Protein AF-0000000084674460 (afdb_homodimer)

Solvent-accessible surface area (backbone atoms only — not comparable to full-atom values): 14668 Å² total; per-residue (Å²): 110,68,68,58,50,52,48,49,54,51,50,51,52,50,49,54,60,49,54,68,72,45,49,71,56,36,44,49,50,52,39,55,55,22,68,71,56,54,90,91,47,83,74,59,89,80,32,59,47,77,47,43,15,64,60,56,10,63,78,65,72,44,64,64,92,49,14,44,60,53,47,51,51,26,51,56,53,41,54,70,42,67,42,76,40,73,56,96,92,33,79,36,32,42,32,33,54,32,31,31,42,36,55,34,73,94,74,37,31,35,38,37,22,36,19,83,88,36,53,84,46,30,59,58,51,34,52,56,53,54,58,53,68,75,96,110,68,68,58,50,51,47,49,53,50,49,50,52,50,50,55,59,49,54,67,74,45,51,72,57,35,44,50,50,52,39,56,54,23,69,70,58,53,90,90,47,81,74,59,88,79,32,59,46,77,47,43,14,64,59,55,11,65,76,64,72,44,62,65,92,49,16,45,59,53,47,49,50,25,50,54,51,41,54,71,40,69,42,75,40,73,54,97,93,33,79,35,32,41,32,33,52,33,34,30,41,36,54,33,73,94,74,36,30,36,36,37,23,35,18,83,88,38,55,85,44,32,58,60,51,36,52,57,52,53,57,51,70,75,97

Foldseek 3Di:
DVVVVVVLVVLLVLVLVLLVVADPLLLLLLLQQLVPDDPVDDFDPQQKDKFAQCSSCVVVVHDSVCSLVSVVVSQVVLQPDWGFDDDPRDTPDIGGQFPDWDRDVVRRMIMTRGDPSNRVNSNVSNVSVVVVVVD/DVVVVVVLVVLLVLVLVLLVVADPLLLLLLLQQLVPDDPVDDFDPQQKDKFAQCSSCVVVVHDSVCSLVSVVVSQVVLQPDWGFDDDPRDTPDIGGQFPDWDRDVVRRIIMTRGDPSNRVNSNVSNVSVVVVVVD

Structure (mmCIF, N/CA/C/O backbone):
data_AF-0000000084674460-model_v1
#
loop_
_entity.id
_entity.type
_entity.pdbx_description
1 polymer 'Initiator Rep protein WH1 domain-containing protein'
#
loop_
_atom_site.group_PDB
_atom_site.id
_atom_site.type_symbol
_atom_site.label_atom_id
_atom_site.label_alt_id
_atom_site.label_comp_id
_atom_site.label_asym_id
_atom_site.label_entity_id
_atom_site.label_seq_id
_atom_site.pdbx_PDB_ins_code
_atom_site.Cartn_x
_atom_site.Cartn_y
_atom_site.Cartn_z
_atom_site.occupancy
_atom_site.B_iso_or_equiv
_atom_site.auth_seq_id
_atom_site.auth_comp_id
_atom_site.auth_asym_id
_atom_site.auth_atom_id
_atom_site.pdbx_PDB_model_num
ATOM 1 N N . MET A 1 1 ? -19.547 -3.041 18.312 1 45.5 1 MET A N 1
ATOM 2 C CA . MET A 1 1 ? -19.516 -4.352 17.672 1 45.5 1 MET A CA 1
ATOM 3 C C . MET A 1 1 ? -20.156 -4.293 16.281 1 45.5 1 MET A C 1
ATOM 5 O O . MET A 1 1 ? -19.609 -4.844 15.32 1 45.5 1 MET A O 1
ATOM 9 N N . SER A 1 2 ? -21.297 -3.52 16.188 1 47.88 2 SER A N 1
ATOM 10 C CA . SER A 1 2 ? -22.094 -3.365 14.969 1 47.88 2 SER A CA 1
ATOM 11 C C . SER A 1 2 ? -21.344 -2.568 13.906 1 47.88 2 SER A C 1
ATOM 13 O O . SER A 1 2 ? -21.344 -2.932 12.727 1 47.88 2 SER A O 1
ATOM 15 N N . GLU A 1 3 ? -20.625 -1.569 14.367 1 51.12 3 GLU A N 1
ATOM 16 C CA . GLU A 1 3 ? -19.906 -0.688 13.445 1 51.12 3 GLU A CA 1
ATOM 17 C C . GLU A 1 3 ? -18.703 -1.394 12.828 1 51.12 3 GLU A C 1
ATOM 19 O O . GLU A 1 3 ? -18.422 -1.212 11.641 1 51.12 3 GLU A O 1
ATOM 24 N N . LEU A 1 4 ? -18.141 -2.273 13.719 1 52.22 4 LEU A N 1
ATOM 25 C CA . LEU A 1 4 ? -16.984 -3.037 13.266 1 52.22 4 LEU A CA 1
ATOM 26 C C . LEU A 1 4 ? -17.391 -4.098 12.25 1 52.22 4 LEU A C 1
ATOM 28 O O . LEU A 1 4 ? -16.703 -4.305 11.25 1 52.22 4 LEU A O 1
ATOM 32 N N . VAL A 1 5 ? -18.484 -4.758 12.562 1 54.22 5 VAL A N 1
ATOM 33 C CA . VAL A 1 5 ? -19 -5.793 11.664 1 54.22 5 VAL A CA 1
ATOM 34 C C . VAL A 1 5 ? -19.422 -5.168 10.336 1 54.22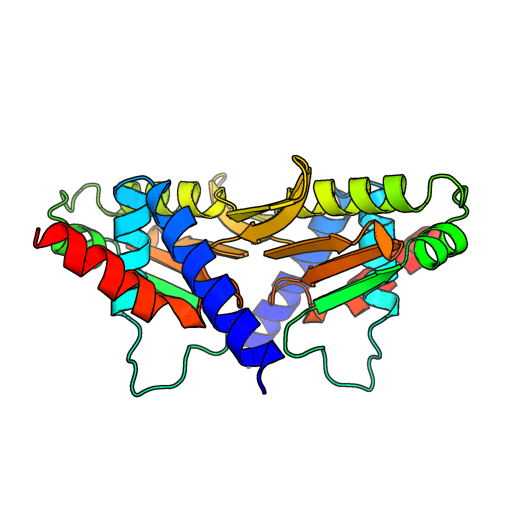 5 VAL A C 1
ATOM 36 O O . VAL A 1 5 ? -19.141 -5.711 9.266 1 54.22 5 VAL A O 1
ATOM 39 N N . ASP A 1 6 ? -20.062 -4.074 10.414 1 62.72 6 ASP A N 1
ATOM 40 C CA . ASP A 1 6 ? -20.531 -3.367 9.227 1 62.72 6 ASP A CA 1
ATOM 41 C C . ASP A 1 6 ? -19.359 -2.916 8.352 1 62.72 6 ASP A C 1
ATOM 43 O O . ASP A 1 6 ? -19.422 -3.016 7.129 1 62.72 6 ASP A O 1
ATOM 47 N N . ASN A 1 7 ? -18.297 -2.656 9.086 1 73.19 7 ASN A N 1
ATOM 48 C CA . ASN A 1 7 ? -17.109 -2.203 8.359 1 73.19 7 ASN A CA 1
ATOM 49 C C . ASN A 1 7 ? -16.422 -3.355 7.633 1 73.19 7 ASN A C 1
ATOM 51 O O . ASN A 1 7 ? -15.984 -3.203 6.488 1 73.19 7 ASN A O 1
ATOM 55 N N . LYS A 1 8 ? -16.531 -4.496 8.305 1 75.38 8 LYS A N 1
ATOM 56 C CA . LYS A 1 8 ? -15.883 -5.664 7.715 1 75.38 8 LYS A CA 1
ATOM 57 C C . LYS A 1 8 ? -16.656 -6.156 6.492 1 75.38 8 LYS A C 1
ATOM 59 O O . LYS A 1 8 ? -16.047 -6.504 5.473 1 75.38 8 LYS A O 1
ATOM 64 N N . VAL A 1 9 ? -17.953 -6.199 6.605 1 78.81 9 VAL A N 1
ATOM 65 C CA . VAL A 1 9 ? -18.797 -6.641 5.5 1 78.81 9 VAL A CA 1
ATOM 66 C C . VAL A 1 9 ? -18.656 -5.684 4.32 1 78.81 9 VAL A C 1
ATOM 68 O O . VAL A 1 9 ? -18.5 -6.121 3.176 1 78.81 9 VAL A O 1
ATOM 71 N N . THR A 1 10 ? -18.625 -4.48 4.652 1 85.31 10 THR A N 1
ATOM 72 C CA . THR A 1 10 ? -18.5 -3.469 3.607 1 85.31 10 THR A CA 1
ATOM 73 C C . THR A 1 10 ? -17.156 -3.578 2.904 1 85.31 10 THR A C 1
ATOM 75 O O . THR A 1 10 ? -17.078 -3.488 1.678 1 85.31 10 THR A O 1
ATOM 78 N N . GLN A 1 11 ? -16.172 -3.834 3.709 1 86.56 11 GLN A N 1
ATOM 79 C CA . GLN A 1 11 ? -14.836 -3.98 3.143 1 86.56 11 GLN A CA 1
ATOM 80 C C . GLN A 1 11 ? -14.734 -5.23 2.275 1 86.56 11 GLN A C 1
ATOM 82 O O . GLN A 1 11 ? -14.148 -5.199 1.189 1 86.56 11 GLN A O 1
ATOM 87 N N . SER A 1 12 ? -15.312 -6.277 2.707 1 88.88 12 SER A N 1
ATOM 88 C CA . SER A 1 12 ? -15.32 -7.527 1.957 1 88.88 12 SER A CA 1
ATOM 89 C C . SER A 1 12 ? -16.016 -7.363 0.61 1 88.88 12 SER A C 1
ATOM 91 O O . SER A 1 12 ? -15.484 -7.781 -0.423 1 88.88 12 SER A O 1
ATOM 93 N N . ASN A 1 13 ? -17.156 -6.758 0.63 1 89.31 13 ASN A N 1
ATOM 94 C CA . ASN A 1 13 ? -17.906 -6.531 -0.605 1 89.31 13 ASN A CA 1
ATOM 95 C C . ASN A 1 13 ? -17.109 -5.656 -1.578 1 89.31 13 ASN A C 1
ATOM 97 O O . ASN A 1 13 ? -17.109 -5.91 -2.783 1 89.31 13 ASN A O 1
ATOM 101 N N . ARG A 1 14 ? -16.516 -4.715 -1.049 1 92.31 14 ARG A N 1
ATOM 102 C CA . ARG A 1 14 ? -15.719 -3.811 -1.876 1 92.31 14 ARG A CA 1
ATOM 103 C C . ARG A 1 14 ? -14.57 -4.555 -2.549 1 92.31 14 ARG A C 1
ATOM 105 O O . ARG A 1 14 ? -14.289 -4.336 -3.73 1 92.31 14 ARG A O 1
ATOM 112 N N . LEU A 1 15 ? -13.969 -5.422 -1.84 1 93.62 15 LEU A N 1
ATOM 113 C CA . LEU A 1 15 ? -12.844 -6.191 -2.371 1 93.62 15 LEU A CA 1
ATOM 114 C C . LEU A 1 15 ? -13.32 -7.16 -3.453 1 93.62 15 LEU A C 1
ATOM 116 O O . LEU A 1 15 ? -12.648 -7.324 -4.477 1 93.62 15 LEU A O 1
ATOM 120 N N . VAL A 1 16 ? -14.461 -7.727 -3.201 1 91.31 16 VAL A N 1
ATOM 121 C CA . VAL A 1 16 ? -15.016 -8.648 -4.188 1 91.31 16 VAL A CA 1
ATOM 122 C C . VAL A 1 16 ? -15.328 -7.891 -5.477 1 91.31 16 VAL A C 1
ATOM 124 O O . VAL A 1 16 ? -14.977 -8.344 -6.566 1 91.31 16 VAL A O 1
ATOM 127 N N . GLU A 1 17 ? -15.93 -6.75 -5.348 1 93.31 17 GLU A N 1
ATOM 128 C CA . GLU A 1 17 ? -16.25 -5.934 -6.516 1 93.31 17 GLU A CA 1
ATOM 129 C C . GLU A 1 17 ? -14.977 -5.531 -7.266 1 93.31 17 GLU A C 1
ATOM 131 O O . GLU A 1 17 ? -14.922 -5.613 -8.492 1 93.31 17 GLU A O 1
ATOM 136 N N . ALA A 1 18 ? -14 -5.082 -6.543 1 94.56 18 ALA A N 1
ATOM 137 C CA . ALA A 1 18 ? -12.742 -4.664 -7.145 1 94.56 18 ALA A CA 1
ATOM 138 C C . ALA A 1 18 ? -12.047 -5.836 -7.832 1 94.56 18 ALA A C 1
ATOM 140 O O . ALA A 1 18 ? -11.375 -5.66 -8.852 1 94.56 18 ALA A O 1
ATOM 141 N N . SER A 1 19 ? -12.172 -7.031 -7.293 1 93.94 19 SER A N 1
ATOM 142 C CA . SER A 1 19 ? -11.492 -8.211 -7.816 1 93.94 19 SER A CA 1
ATOM 143 C C . SER A 1 19 ? -11.961 -8.539 -9.227 1 93.94 19 SER A C 1
ATOM 145 O O . SER A 1 19 ? -11.211 -9.125 -10.016 1 93.94 19 SER A O 1
ATOM 147 N N . HIS A 1 20 ? -13.133 -8.094 -9.586 1 92.25 20 HIS A N 1
ATOM 148 C CA . HIS A 1 20 ? -13.68 -8.367 -10.906 1 92.25 20 HIS A CA 1
ATOM 149 C C . HIS A 1 20 ? -12.977 -7.531 -11.977 1 92.25 20 HIS A C 1
ATOM 151 O O . HIS A 1 20 ? -13.031 -7.863 -13.164 1 92.25 20 HIS A O 1
ATOM 157 N N . THR A 1 21 ? -12.367 -6.484 -11.57 1 94.25 21 THR A N 1
ATOM 158 C CA . THR A 1 21 ? -11.703 -5.617 -12.531 1 94.25 21 THR A CA 1
ATOM 159 C C . THR A 1 21 ? -10.273 -6.094 -12.797 1 94.25 21 THR A C 1
ATOM 161 O O . THR A 1 21 ? -9.602 -5.586 -13.695 1 94.25 21 THR A O 1
ATOM 164 N N . LEU A 1 22 ? -9.797 -7.062 -12.039 1 95.69 22 LEU A N 1
ATOM 165 C CA . LEU A 1 22 ? -8.469 -7.617 -12.234 1 95.69 22 LEU A CA 1
ATOM 166 C C . LEU A 1 22 ? -8.406 -8.43 -13.523 1 95.69 22 LEU A C 1
ATOM 168 O O . LEU A 1 22 ? -9.398 -9.039 -13.93 1 95.69 22 LEU A O 1
ATOM 172 N N . THR A 1 23 ? -7.258 -8.367 -14.141 1 93.94 23 THR A N 1
ATOM 173 C CA . THR A 1 23 ? -7.047 -9.25 -15.281 1 93.94 23 THR A CA 1
ATOM 174 C C . THR A 1 23 ? -6.969 -10.703 -14.836 1 93.94 23 THR A C 1
ATOM 176 O O . THR A 1 23 ? -6.859 -10.992 -13.641 1 93.94 23 THR A O 1
ATOM 179 N N . LEU A 1 24 ? -6.98 -11.516 -15.812 1 89.81 24 LEU A N 1
ATOM 180 C CA . LEU A 1 24 ? -6.934 -12.938 -15.508 1 89.81 24 LEU A CA 1
ATOM 181 C C . LEU A 1 24 ? -5.668 -13.289 -14.727 1 89.81 24 LEU A C 1
ATOM 183 O O . LEU A 1 24 ? -5.73 -13.984 -13.719 1 89.81 24 LEU A O 1
ATOM 187 N N . ASN A 1 25 ? -4.551 -12.75 -15.141 1 91.19 25 ASN A N 1
ATOM 188 C CA . ASN A 1 25 ? -3.287 -13.07 -14.484 1 91.19 25 ASN A CA 1
ATOM 189 C C . ASN A 1 25 ? -3.207 -12.461 -13.086 1 91.19 25 ASN A C 1
ATOM 191 O O . ASN A 1 25 ? -2.607 -13.039 -12.18 1 91.19 25 ASN A O 1
ATOM 195 N N . GLU A 1 26 ? -3.791 -11.312 -12.898 1 95.19 26 GLU A N 1
ATOM 196 C CA . GLU A 1 26 ? -3.871 -10.711 -11.57 1 95.19 26 GLU A CA 1
ATOM 197 C C . GLU A 1 26 ? -4.734 -11.555 -10.641 1 95.19 26 GLU A C 1
ATOM 199 O O . GLU A 1 26 ? -4.379 -11.766 -9.477 1 95.19 26 GLU A O 1
ATOM 204 N N . LYS A 1 27 ? -5.805 -12.031 -11.18 1 93.06 27 LYS A N 1
ATOM 205 C CA . LYS A 1 27 ? -6.684 -12.898 -10.398 1 93.06 27 LYS A CA 1
ATOM 206 C C . LYS A 1 27 ? -5.973 -14.188 -10 1 93.06 27 LYS A C 1
ATOM 208 O O . LYS A 1 27 ? -6.043 -14.602 -8.844 1 93.06 27 LYS A O 1
ATOM 213 N N . ARG A 1 28 ? -5.312 -14.742 -10.938 1 90.75 28 ARG A N 1
ATOM 214 C CA . ARG A 1 28 ? -4.547 -15.953 -10.672 1 90.75 28 ARG A CA 1
ATOM 215 C C . ARG A 1 28 ? -3.514 -15.727 -9.57 1 90.75 28 ARG A C 1
ATOM 217 O O . ARG A 1 28 ? -3.324 -16.578 -8.703 1 90.75 28 ARG A O 1
ATOM 224 N N . LEU A 1 29 ? -2.891 -14.617 -9.664 1 94.75 29 LEU A N 1
ATOM 225 C CA . LEU A 1 29 ? -1.884 -14.273 -8.664 1 94.75 29 LEU A CA 1
ATOM 226 C C . LEU A 1 29 ? -2.506 -14.18 -7.277 1 94.75 29 LEU A C 1
ATOM 228 O O . LEU A 1 29 ? -1.969 -14.734 -6.316 1 94.75 29 LEU A O 1
ATOM 232 N N . VAL A 1 30 ? -3.66 -13.508 -7.16 1 95.06 30 VAL A N 1
ATOM 233 C CA . VAL A 1 30 ? -4.359 -13.359 -5.887 1 95.06 30 VAL A CA 1
ATOM 234 C C . VAL A 1 30 ? -4.812 -14.727 -5.379 1 95.06 30 VAL A C 1
ATOM 236 O O . VAL A 1 30 ? -4.668 -15.031 -4.191 1 95.06 30 VAL A O 1
ATOM 239 N N . LEU A 1 31 ? -5.262 -15.547 -6.25 1 92.12 31 LEU A N 1
ATOM 240 C CA . LEU A 1 31 ? -5.711 -16.891 -5.891 1 92.12 31 LEU A CA 1
ATOM 241 C C . LEU A 1 31 ? -4.551 -17.734 -5.379 1 92.12 31 LEU A C 1
ATOM 243 O O . LEU A 1 31 ? -4.691 -18.453 -4.383 1 92.12 31 LEU A O 1
ATOM 247 N N . CYS A 1 32 ? -3.486 -17.625 -6.117 1 93.06 32 CYS A N 1
ATOM 248 C CA . CYS A 1 32 ? -2.291 -18.344 -5.695 1 93.06 32 CYS A CA 1
ATOM 249 C C . CYS A 1 32 ? -1.858 -17.922 -4.297 1 93.06 32 CYS A C 1
ATOM 251 O O . CYS A 1 32 ? -1.571 -18.766 -3.445 1 93.06 32 CYS A O 1
ATOM 253 N N . ALA A 1 33 ? -1.833 -16.625 -4.047 1 94.81 33 ALA A N 1
ATOM 254 C CA . ALA A 1 33 ? -1.468 -16.109 -2.73 1 94.81 33 ALA A CA 1
ATOM 255 C C . ALA A 1 33 ? -2.438 -16.594 -1.659 1 94.81 33 ALA A C 1
ATOM 257 O O . ALA A 1 33 ? -2.018 -17.031 -0.583 1 94.81 33 ALA A O 1
ATOM 258 N N . ALA A 1 34 ? -3.725 -16.547 -1.945 1 92.69 34 ALA A N 1
ATOM 259 C CA . ALA A 1 34 ? -4.758 -16.969 -1.004 1 92.69 34 ALA A CA 1
ATOM 260 C C . ALA A 1 34 ? -4.594 -18.438 -0.636 1 92.69 34 ALA A C 1
ATOM 262 O O . ALA A 1 34 ? -4.867 -18.828 0.499 1 92.69 34 ALA A O 1
ATOM 263 N N . SER A 1 35 ? -4.199 -19.188 -1.594 1 89.88 35 SER A N 1
ATOM 264 C CA . SER A 1 35 ? -4.051 -20.625 -1.377 1 89.88 35 SER A CA 1
ATOM 265 C C . SER A 1 35 ? -2.914 -20.922 -0.402 1 89.88 35 SER A C 1
ATOM 267 O O . SER A 1 35 ? -2.834 -22.031 0.151 1 89.88 35 SER A O 1
ATOM 269 N N . LEU A 1 36 ? -2.037 -20 -0.238 1 90.94 36 LEU A N 1
ATOM 270 C CA . LEU A 1 36 ? -0.902 -20.172 0.661 1 90.94 36 LEU A CA 1
ATOM 271 C C . LEU A 1 36 ? -1.302 -19.891 2.105 1 90.94 36 LEU A C 1
ATOM 273 O O . LEU A 1 36 ? -0.539 -20.172 3.031 1 90.94 36 LEU A O 1
ATOM 277 N N . ILE A 1 37 ? -2.479 -19.328 2.246 1 91.38 37 ILE A N 1
ATOM 278 C CA . ILE A 1 37 ? -2.949 -19 3.584 1 91.38 37 ILE A CA 1
ATOM 279 C C . ILE A 1 37 ? -3.713 -20.172 4.176 1 91.38 37 ILE A C 1
ATOM 281 O O . ILE A 1 37 ? -4.672 -20.672 3.572 1 91.38 37 ILE A O 1
ATOM 285 N N . ASP A 1 38 ? -3.262 -20.625 5.289 1 87.25 38 ASP A N 1
ATOM 286 C CA . ASP A 1 38 ? -3.967 -21.656 6.062 1 87.25 38 ASP A CA 1
ATOM 287 C C . ASP A 1 38 ? -4.941 -21.016 7.047 1 87.25 38 ASP A C 1
ATOM 289 O O . ASP A 1 38 ? -4.527 -20.359 8.008 1 87.25 38 ASP A O 1
ATOM 293 N N . PRO A 1 39 ? -6.18 -21.234 6.812 1 82.06 39 PRO A N 1
ATOM 294 C CA . PRO A 1 39 ? -7.184 -20.578 7.66 1 82.06 39 PRO A CA 1
ATOM 295 C C . PRO A 1 39 ? -7.055 -20.969 9.133 1 82.06 39 PRO A C 1
ATOM 297 O O . PRO A 1 39 ? -7.605 -20.297 10 1 82.06 39 PRO A O 1
ATOM 300 N N . ARG A 1 40 ? -6.344 -22.031 9.445 1 87.88 40 ARG A N 1
ATOM 301 C CA . ARG A 1 40 ? -6.195 -22.516 10.812 1 87.88 40 ARG A CA 1
ATOM 302 C C . ARG A 1 40 ? -5 -21.844 11.5 1 87.88 40 ARG A C 1
ATOM 304 O O . ARG A 1 40 ? -4.781 -22.031 12.695 1 87.88 40 ARG A O 1
ATOM 311 N N . LYS A 1 41 ? -4.254 -21.109 10.734 1 89.94 41 LYS A N 1
ATOM 312 C CA . LYS A 1 41 ? -3.066 -20.438 11.25 1 89.94 41 LYS A CA 1
ATOM 313 C C . LYS A 1 41 ? -3.227 -18.922 11.203 1 89.94 41 LYS A C 1
ATOM 315 O O . LYS A 1 41 ? -4.027 -18.391 10.422 1 89.94 41 LYS A O 1
ATOM 320 N N . PRO A 1 42 ? -2.502 -18.281 12.086 1 89.5 42 PRO A N 1
ATOM 321 C CA . PRO A 1 42 ? -2.523 -16.828 11.992 1 89.5 42 PRO A CA 1
ATOM 322 C C . PRO A 1 42 ? -1.984 -16.312 10.656 1 89.5 42 PRO A C 1
ATOM 324 O O . PRO A 1 42 ? -1.108 -16.938 10.062 1 89.5 42 PRO A O 1
ATOM 327 N N . LEU A 1 43 ? -2.555 -15.164 10.258 1 89.38 43 LEU A N 1
ATOM 328 C CA . LEU A 1 43 ? -2.049 -14.523 9.055 1 89.38 43 LEU A CA 1
ATOM 329 C C . LEU A 1 43 ? -0.594 -14.102 9.227 1 89.38 43 LEU A C 1
ATOM 331 O O . LEU A 1 43 ? -0.152 -13.836 10.352 1 89.38 43 LEU A O 1
ATOM 335 N N . PRO A 1 44 ? 0.093 -14.062 8.141 1 87.12 44 PRO A N 1
ATOM 336 C CA . PRO A 1 44 ? 1.461 -13.555 8.258 1 87.12 44 PRO A CA 1
ATOM 337 C C . PRO A 1 44 ? 1.517 -12.141 8.828 1 87.12 44 PRO A C 1
ATOM 339 O O . PRO A 1 44 ? 0.784 -11.258 8.375 1 87.12 44 PRO A O 1
ATOM 342 N N . LYS A 1 45 ? 2.277 -11.961 9.836 1 77.62 45 LYS A N 1
ATOM 343 C CA . LYS A 1 45 ? 2.326 -10.703 10.578 1 77.62 45 LYS A CA 1
ATOM 344 C C . LYS A 1 45 ? 2.785 -9.555 9.68 1 77.62 45 LYS A C 1
ATOM 346 O O . LYS A 1 45 ? 2.285 -8.43 9.797 1 77.62 45 LYS A O 1
ATOM 351 N N . ASP A 1 46 ? 3.658 -9.852 8.758 1 82.19 46 ASP A N 1
ATOM 352 C CA . ASP A 1 46 ? 4.223 -8.766 7.961 1 82.19 46 ASP A CA 1
ATOM 353 C C . ASP A 1 46 ? 3.492 -8.625 6.629 1 82.19 46 ASP A C 1
ATOM 355 O O . ASP A 1 46 ? 3.828 -7.758 5.82 1 82.19 46 ASP A O 1
ATOM 359 N N . GLY A 1 47 ? 2.529 -9.555 6.434 1 89.88 47 GLY A N 1
ATOM 360 C CA . GLY A 1 47 ? 1.679 -9.453 5.258 1 89.88 47 GLY A CA 1
ATOM 361 C C . GLY A 1 47 ? 2.346 -9.961 3.992 1 89.88 47 GLY A C 1
ATOM 362 O O . GLY A 1 47 ? 1.824 -9.781 2.891 1 89.88 47 GLY A O 1
ATOM 363 N N . TYR A 1 48 ? 3.508 -10.656 4.172 1 95.5 48 TYR A N 1
ATOM 364 C CA . TYR A 1 48 ? 4.281 -11.062 3.006 1 95.5 48 TYR A CA 1
ATOM 365 C C . TYR A 1 48 ? 3.961 -12.5 2.615 1 95.5 48 TYR A C 1
ATOM 367 O O . TYR A 1 48 ? 3.826 -13.375 3.479 1 95.5 48 TYR A O 1
ATOM 375 N N . LEU A 1 49 ? 3.791 -12.75 1.307 1 96.75 49 LEU A N 1
ATOM 376 C CA . LEU A 1 49 ? 3.621 -14.062 0.704 1 96.75 49 LEU A CA 1
ATOM 377 C C . LEU A 1 49 ? 4.555 -14.242 -0.49 1 96.75 49 LEU A C 1
ATOM 379 O O . LEU A 1 49 ? 4.691 -13.336 -1.314 1 96.75 49 LEU A O 1
ATOM 383 N N . THR A 1 50 ? 5.168 -15.391 -0.536 1 96.94 50 THR A N 1
ATOM 384 C CA . THR A 1 50 ? 6.078 -15.688 -1.639 1 96.94 50 THR A CA 1
ATOM 385 C C . THR A 1 50 ? 5.406 -16.578 -2.672 1 96.94 50 THR A C 1
ATOM 387 O O . THR A 1 50 ? 4.953 -17.688 -2.344 1 96.94 50 THR A O 1
ATOM 390 N N . ILE A 1 51 ? 5.379 -16.094 -3.881 1 96.38 51 ILE A N 1
ATOM 391 C CA . ILE A 1 51 ? 4.789 -16.844 -4.977 1 96.38 51 ILE A CA 1
ATOM 392 C C . ILE A 1 51 ? 5.887 -17.344 -5.914 1 96.38 51 ILE A C 1
ATOM 394 O O . ILE A 1 51 ? 6.648 -16.547 -6.465 1 96.38 51 ILE A O 1
ATOM 398 N N . ARG A 1 52 ? 5.918 -18.609 -6.035 1 95.62 52 ARG A N 1
ATOM 399 C CA . ARG A 1 52 ? 6.906 -19.203 -6.93 1 95.62 52 ARG A CA 1
ATOM 400 C C . ARG A 1 52 ? 6.367 -19.312 -8.352 1 95.62 52 ARG A C 1
ATOM 402 O O . ARG A 1 52 ? 5.207 -19.672 -8.555 1 95.62 52 ARG A O 1
ATOM 409 N N . ALA A 1 53 ? 7.297 -19.094 -9.266 1 94.44 53 ALA A N 1
ATOM 410 C CA . ALA A 1 53 ? 6.906 -19.109 -10.672 1 94.44 53 ALA A CA 1
ATOM 411 C C . ALA A 1 53 ? 6.426 -20.5 -11.086 1 94.44 53 ALA A C 1
ATOM 413 O O . ALA A 1 53 ? 5.457 -20.625 -11.844 1 94.44 53 ALA A O 1
ATOM 414 N N . ASP A 1 54 ? 7.059 -21.531 -10.672 1 91.25 54 ASP A N 1
ATOM 415 C CA . ASP A 1 54 ? 6.691 -22.891 -11.047 1 91.25 54 ASP A CA 1
ATOM 416 C C . ASP A 1 54 ? 5.301 -23.25 -10.523 1 91.25 54 ASP A C 1
ATOM 418 O O . ASP A 1 54 ? 4.484 -23.812 -11.25 1 91.25 54 ASP A O 1
ATOM 422 N N . ALA A 1 55 ? 5.043 -22.859 -9.297 1 88.31 55 ALA A N 1
ATOM 423 C CA . ALA A 1 55 ? 3.721 -23.094 -8.727 1 88.31 55 ALA A CA 1
ATOM 424 C C . ALA A 1 55 ? 2.65 -22.312 -9.477 1 88.31 55 ALA A C 1
ATOM 426 O O . ALA A 1 55 ? 1.566 -22.828 -9.75 1 88.31 55 ALA A O 1
ATOM 427 N N . PHE A 1 56 ? 3.006 -21.109 -9.781 1 91 56 PHE A N 1
ATOM 428 C CA . PHE A 1 56 ? 2.109 -20.219 -10.516 1 91 56 PHE A CA 1
ATOM 429 C C . PHE A 1 56 ? 1.779 -20.812 -11.891 1 91 56 PHE A C 1
ATOM 431 O O . PHE A 1 56 ? 0.618 -20.812 -12.305 1 91 56 PHE A O 1
ATOM 438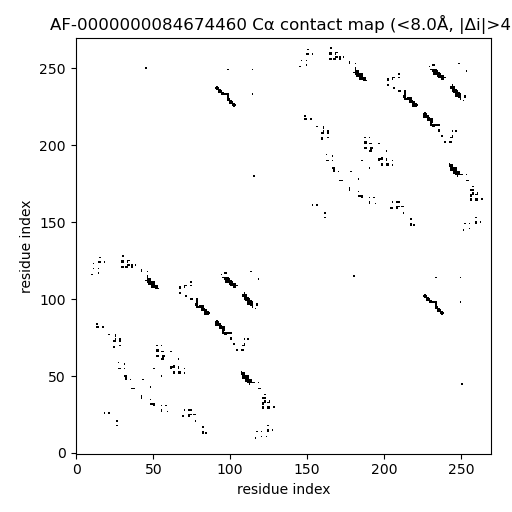 N N . ALA A 1 57 ? 2.773 -21.328 -12.516 1 87.81 57 ALA A N 1
ATOM 439 C CA . ALA A 1 57 ? 2.6 -21.922 -13.844 1 87.81 57 ALA A CA 1
ATOM 440 C C . ALA A 1 57 ? 1.785 -23.203 -13.766 1 87.81 57 ALA A C 1
ATOM 442 O O . ALA A 1 57 ? 0.948 -23.469 -14.625 1 87.81 57 ALA A O 1
ATOM 443 N N . ASP A 1 58 ? 2.053 -24.016 -12.867 1 83.88 58 ASP A N 1
ATOM 444 C CA . ASP A 1 58 ? 1.418 -25.328 -12.711 1 83.88 58 ASP A CA 1
ATOM 445 C C . ASP A 1 58 ? -0.075 -25.188 -12.43 1 83.88 58 ASP A C 1
ATOM 447 O O . ASP A 1 58 ? -0.896 -25.891 -13.016 1 83.88 58 ASP A O 1
ATOM 451 N N . VAL A 1 59 ? -0.378 -24.297 -11.602 1 78.31 59 VAL A N 1
ATOM 452 C CA . VAL A 1 59 ? -1.76 -24.109 -11.164 1 78.31 59 VAL A CA 1
ATOM 453 C C . VAL A 1 59 ? -2.605 -23.609 -12.336 1 78.31 59 VAL A C 1
ATOM 455 O O . VAL A 1 59 ? -3.781 -23.953 -12.453 1 78.31 59 VAL A O 1
ATOM 458 N N . PHE A 1 60 ? -1.867 -22.938 -13.266 1 80 60 PHE A N 1
ATOM 459 C CA . PHE A 1 60 ? -2.736 -22.281 -14.234 1 80 60 PHE A CA 1
ATOM 460 C C . PHE A 1 60 ? -2.373 -22.688 -15.656 1 80 60 PHE A C 1
ATOM 462 O O . PHE A 1 60 ? -2.846 -22.078 -16.625 1 80 60 PHE A O 1
ATOM 469 N N . GLY A 1 61 ? -1.602 -23.656 -15.734 1 80.06 61 GLY A N 1
ATOM 470 C CA . GLY A 1 61 ? -1.305 -24.297 -17 1 80.06 61 GLY A CA 1
ATOM 471 C C . GLY A 1 61 ? -0.513 -23.422 -17.953 1 80.06 61 GLY A C 1
ATOM 472 O O . GLY A 1 61 ? -0.761 -23.406 -19.156 1 80.06 61 GLY A O 1
ATOM 473 N N . LEU A 1 62 ? 0.284 -22.672 -17.312 1 77.62 62 LEU A N 1
ATOM 474 C CA . LEU A 1 62 ? 1.163 -21.828 -18.109 1 77.62 62 LEU A CA 1
ATOM 475 C C . LEU A 1 62 ? 2.459 -22.562 -18.453 1 77.62 62 LEU A C 1
ATOM 477 O O . LEU A 1 62 ? 2.814 -23.531 -17.781 1 77.62 62 LEU A O 1
ATOM 481 N N . ASP A 1 63 ? 2.977 -22.078 -19.578 1 79.88 63 ASP A N 1
ATOM 482 C CA . ASP A 1 63 ? 4.285 -22.641 -19.906 1 79.88 63 ASP A CA 1
ATOM 483 C C . ASP A 1 63 ? 5.332 -22.25 -18.875 1 79.88 63 ASP A C 1
ATOM 485 O O . ASP A 1 63 ? 5.535 -21.062 -18.609 1 79.88 63 ASP A O 1
ATOM 489 N N . VAL A 1 64 ? 6.047 -23.188 -18.391 1 76.5 64 VAL A N 1
ATOM 490 C CA . VAL A 1 64 ? 7.02 -23.016 -17.312 1 76.5 64 VAL A CA 1
ATOM 491 C C . VAL A 1 64 ? 8.195 -22.172 -17.797 1 76.5 64 VAL A C 1
ATOM 493 O O . VAL A 1 64 ? 8.812 -21.453 -17.016 1 76.5 64 VAL A O 1
ATOM 496 N N . ARG A 1 65 ? 8.445 -22.234 -19.125 1 79.44 65 ARG A N 1
ATOM 497 C CA . ARG A 1 65 ? 9.594 -21.531 -19.688 1 79.44 65 ARG A CA 1
ATOM 498 C C . ARG A 1 65 ? 9.461 -20.031 -19.5 1 79.44 65 ARG A C 1
ATOM 500 O O . ARG A 1 65 ? 10.461 -19.328 -19.344 1 79.44 65 ARG A O 1
ATOM 507 N N . HIS A 1 66 ? 8.258 -19.547 -19.359 1 88.12 66 HIS A N 1
ATOM 508 C CA . HIS A 1 66 ? 8.031 -18.109 -19.219 1 88.12 66 HIS A CA 1
ATOM 509 C C . HIS A 1 66 ? 7.273 -17.797 -17.938 1 88.12 66 HIS A C 1
ATOM 511 O O . HIS A 1 66 ? 6.602 -16.766 -17.844 1 88.12 66 HIS A O 1
ATOM 517 N N . ALA A 1 67 ? 7.426 -18.781 -17.062 1 88.75 67 ALA A N 1
ATOM 518 C CA . ALA A 1 67 ? 6.598 -18.703 -15.867 1 88.75 67 ALA A CA 1
ATOM 519 C C . ALA A 1 67 ? 6.945 -17.469 -15.039 1 88.75 67 ALA A C 1
ATOM 521 O O . ALA A 1 67 ? 6.055 -16.766 -14.547 1 88.75 67 ALA A O 1
ATOM 522 N N . TYR A 1 68 ? 8.195 -17.172 -14.953 1 93 68 TYR A N 1
ATOM 523 C CA . TYR A 1 68 ? 8.586 -16.047 -14.117 1 93 68 TYR A CA 1
ATOM 524 C C . TYR A 1 68 ? 8.172 -14.719 -14.758 1 93 68 TYR A C 1
ATOM 526 O O . TYR A 1 68 ? 7.758 -13.789 -14.07 1 93 68 TYR A O 1
ATOM 534 N N . GLU A 1 69 ? 8.32 -14.688 -16.031 1 92.88 69 GLU A N 1
ATOM 535 C CA . GLU A 1 69 ? 7.918 -13.469 -16.734 1 92.88 69 GLU A CA 1
ATOM 536 C C . GLU A 1 69 ? 6.43 -13.188 -16.531 1 92.88 69 GLU A C 1
ATOM 538 O O . GLU A 1 69 ? 6.035 -12.039 -16.312 1 92.88 69 GLU A O 1
ATOM 543 N N . ALA A 1 70 ? 5.688 -14.219 -16.672 1 92.06 70 ALA A N 1
ATOM 544 C CA . ALA A 1 70 ? 4.25 -14.094 -16.453 1 92.06 70 ALA A CA 1
ATOM 545 C C . ALA A 1 70 ? 3.949 -13.664 -15.016 1 92.06 70 ALA A C 1
ATOM 547 O O . ALA A 1 70 ? 3.107 -12.789 -14.789 1 92.06 70 ALA A O 1
ATOM 548 N N . LEU A 1 71 ? 4.613 -14.289 -14.078 1 95.38 71 LEU A N 1
ATOM 549 C CA . LEU A 1 71 ? 4.465 -13.961 -12.664 1 95.38 71 LEU A CA 1
ATOM 550 C C . LEU A 1 71 ? 4.855 -12.508 -12.406 1 95.38 71 LEU A C 1
ATOM 552 O O . LEU A 1 71 ? 4.133 -11.781 -11.727 1 95.38 71 LEU A O 1
ATOM 556 N N . ASP A 1 72 ? 5.949 -12.125 -12.914 1 95.38 72 ASP A N 1
ATOM 557 C CA . ASP A 1 72 ? 6.457 -10.766 -12.758 1 95.38 72 ASP A CA 1
ATOM 558 C C . ASP A 1 72 ? 5.473 -9.75 -13.328 1 95.38 72 ASP A C 1
ATOM 560 O O . ASP A 1 72 ? 5.227 -8.711 -12.711 1 95.38 72 ASP A O 1
ATOM 564 N N . ASP A 1 73 ? 4.945 -10.023 -14.453 1 95.06 73 ASP A N 1
ATOM 565 C CA . ASP A 1 73 ? 3.975 -9.148 -15.094 1 95.06 73 ASP A CA 1
ATOM 566 C C . ASP A 1 73 ? 2.709 -9.023 -14.25 1 95.06 73 ASP A C 1
ATOM 568 O O . ASP A 1 73 ? 2.189 -7.918 -14.055 1 95.06 73 ASP A O 1
ATOM 572 N N . ALA A 1 74 ? 2.217 -10.109 -13.781 1 96.25 74 ALA A N 1
ATOM 573 C CA . ALA A 1 74 ? 1.024 -10.117 -12.938 1 96.25 74 ALA A CA 1
ATOM 574 C C . ALA A 1 74 ? 1.25 -9.312 -11.656 1 96.25 74 ALA A C 1
ATOM 576 O O . ALA A 1 74 ? 0.394 -8.516 -11.258 1 96.25 74 ALA A O 1
ATOM 577 N N . ALA A 1 75 ? 2.42 -9.492 -11.094 1 97.88 75 ALA A N 1
ATOM 578 C CA . ALA A 1 75 ? 2.764 -8.781 -9.867 1 97.88 75 ALA A CA 1
ATOM 579 C C . ALA A 1 75 ? 2.883 -7.281 -10.109 1 97.88 75 ALA A C 1
ATOM 581 O O . ALA A 1 75 ? 2.4 -6.473 -9.312 1 97.88 75 ALA A O 1
ATOM 582 N N . SER A 1 76 ? 3.484 -6.934 -11.227 1 97.69 76 SER A N 1
ATOM 583 C CA . SER A 1 76 ? 3.67 -5.527 -11.57 1 97.69 76 SER A CA 1
ATOM 584 C C . SER A 1 76 ? 2.332 -4.844 -11.828 1 97.69 76 SER A C 1
ATOM 586 O O . SER A 1 76 ? 2.119 -3.707 -11.398 1 97.69 76 SER A O 1
ATOM 588 N N . ARG A 1 77 ? 1.48 -5.5 -12.461 1 97.94 77 ARG A N 1
ATOM 589 C CA . ARG A 1 77 ? 0.16 -4.941 -12.742 1 97.94 77 ARG A CA 1
ATOM 590 C C . ARG A 1 77 ? -0.663 -4.82 -11.461 1 97.94 77 ARG A C 1
ATOM 592 O O . ARG A 1 77 ? -1.314 -3.797 -11.234 1 97.94 77 ARG A O 1
ATOM 599 N N . LEU A 1 78 ? -0.607 -5.863 -10.664 1 98.31 78 LEU A N 1
ATOM 600 C CA . LEU A 1 78 ? -1.344 -5.828 -9.398 1 98.31 78 LEU A CA 1
ATOM 601 C C . LEU A 1 78 ? -0.865 -4.68 -8.523 1 98.31 78 LEU A C 1
ATOM 603 O O . LEU A 1 78 ? -1.665 -4.047 -7.828 1 98.31 78 LEU A O 1
ATOM 607 N N . PHE A 1 79 ? 0.436 -4.445 -8.539 1 98.56 79 PHE A N 1
ATOM 608 C CA . PHE A 1 79 ? 1.037 -3.369 -7.766 1 98.56 79 PHE A CA 1
ATOM 609 C C . PHE A 1 79 ? 0.427 -2.025 -8.141 1 98.56 79 PHE A C 1
ATOM 611 O O . PHE A 1 79 ? 0.286 -1.142 -7.293 1 98.56 79 PHE A O 1
ATOM 618 N N . GLU A 1 80 ? -0.043 -1.865 -9.328 1 98.19 80 GLU A N 1
ATOM 619 C CA . GLU A 1 80 ? -0.557 -0.594 -9.828 1 98.19 80 GLU A CA 1
ATOM 620 C C . GLU A 1 80 ? -2.055 -0.462 -9.57 1 98.19 80 GLU A C 1
ATOM 622 O O . GLU A 1 80 ? -2.613 0.632 -9.664 1 98.19 80 GLU A O 1
ATOM 627 N N . ARG A 1 81 ? -2.666 -1.511 -9.219 1 97.56 81 ARG A N 1
ATOM 628 C CA . ARG A 1 81 ? -4.113 -1.502 -9.039 1 97.56 81 ARG A CA 1
ATOM 629 C C . ARG A 1 81 ? -4.492 -0.84 -7.715 1 97.56 81 ARG A C 1
ATOM 631 O O . ARG A 1 81 ? -3.77 -0.959 -6.727 1 97.56 81 ARG A O 1
ATOM 638 N N . ASP A 1 82 ? -5.566 -0.119 -7.758 1 96.81 82 ASP A N 1
ATOM 639 C CA . ASP A 1 82 ? -6.125 0.393 -6.508 1 96.81 82 ASP A CA 1
ATOM 640 C C . ASP A 1 82 ? -7.629 0.134 -6.43 1 96.81 82 ASP A C 1
ATOM 642 O O . ASP A 1 82 ? -8.25 -0.231 -7.43 1 96.81 82 ASP A O 1
ATOM 646 N N . ILE A 1 83 ? -8.141 0.151 -5.316 1 97.31 83 ILE A N 1
ATOM 647 C CA . ILE A 1 83 ? -9.555 -0.004 -4.996 1 97.31 83 ILE A CA 1
ATOM 648 C C . ILE A 1 83 ? -10.125 1.338 -4.547 1 97.31 83 ILE A C 1
ATOM 650 O O . ILE A 1 83 ? -9.586 1.983 -3.646 1 97.31 83 ILE A O 1
ATOM 654 N N . ARG A 1 84 ? -11.227 1.721 -5.191 1 96.56 84 ARG A N 1
ATOM 655 C CA . ARG A 1 84 ? -11.773 3.049 -4.938 1 96.56 84 ARG A CA 1
ATOM 656 C C . ARG A 1 84 ? -13.203 2.963 -4.426 1 96.56 84 ARG A C 1
ATOM 658 O O . ARG A 1 84 ? -13.977 2.109 -4.867 1 96.56 84 ARG A O 1
ATOM 665 N N . ARG A 1 85 ? -13.43 3.793 -3.52 1 95.19 85 ARG A N 1
ATOM 666 C CA . ARG A 1 85 ? -14.805 4.016 -3.088 1 95.19 85 ARG A CA 1
ATOM 667 C C . ARG A 1 85 ? -15.281 5.41 -3.477 1 95.19 85 ARG A C 1
ATOM 669 O O . ARG A 1 85 ? -14.547 6.387 -3.324 1 95.19 85 ARG A O 1
ATOM 676 N N . TYR A 1 86 ? -16.5 5.438 -3.945 1 94.12 86 TYR A N 1
ATOM 677 C CA . TYR A 1 86 ? -17.094 6.695 -4.387 1 94.12 86 TYR A CA 1
ATOM 678 C C . TYR A 1 86 ? -18.266 7.09 -3.494 1 94.12 86 TYR A C 1
ATOM 680 O O . TYR A 1 86 ? -18.984 6.227 -3.004 1 94.12 86 TYR A O 1
ATOM 688 N N . SER A 1 87 ? -18.281 8.375 -3.195 1 92.56 87 SER A N 1
ATOM 689 C CA . SER A 1 87 ? -19.453 8.992 -2.566 1 92.56 87 SER A CA 1
ATOM 690 C C . SER A 1 87 ? -19.828 10.297 -3.268 1 92.56 87 SER A C 1
ATOM 692 O O . SER A 1 87 ? -18.984 11.195 -3.416 1 92.56 87 SER A O 1
ATOM 694 N N . LYS A 1 88 ? -21.094 10.344 -3.793 1 93.31 88 LYS A N 1
ATOM 695 C CA . LYS A 1 88 ? -21.625 11.516 -4.492 1 93.31 88 LYS A CA 1
ATOM 696 C C . LYS A 1 88 ? -20.719 11.914 -5.652 1 93.31 88 LYS A C 1
ATOM 698 O O . LYS A 1 88 ? -20.344 13.078 -5.785 1 93.31 88 LYS A O 1
ATOM 703 N N . GLY A 1 89 ? -20.188 10.906 -6.383 1 91.94 89 GLY A N 1
ATOM 704 C CA . GLY A 1 89 ? -19.422 11.117 -7.609 1 91.94 89 GLY A CA 1
ATOM 705 C C . GLY A 1 89 ? -17.969 11.453 -7.363 1 91.94 89 GLY A C 1
ATOM 706 O O . GLY A 1 89 ? -17.219 11.727 -8.305 1 91.94 89 GLY A O 1
ATOM 707 N N . LYS A 1 90 ? -17.594 11.422 -6.074 1 93.69 90 LYS A N 1
ATOM 708 C CA . LYS A 1 90 ? -16.203 11.727 -5.746 1 93.69 90 LYS A CA 1
ATOM 709 C C . LYS A 1 90 ? -15.523 10.547 -5.062 1 93.69 90 LYS A C 1
ATOM 711 O O . LYS A 1 90 ? -16.172 9.789 -4.34 1 93.69 90 LYS A O 1
ATOM 716 N N . ILE A 1 91 ? -14.258 10.461 -5.332 1 94.88 91 ILE A N 1
ATOM 717 C CA . ILE A 1 91 ? -13.492 9.438 -4.633 1 94.88 91 ILE A CA 1
ATOM 718 C C . ILE A 1 91 ? -13.328 9.828 -3.164 1 94.88 91 ILE A C 1
ATOM 720 O O . ILE A 1 91 ? -12.844 10.914 -2.855 1 94.88 91 ILE A O 1
ATOM 724 N N . VAL A 1 92 ? -13.711 8.938 -2.27 1 95.75 92 VAL A N 1
ATOM 725 C CA . VAL A 1 92 ? -13.609 9.266 -0.851 1 95.75 92 VAL A CA 1
ATOM 726 C C . VAL A 1 92 ? -12.648 8.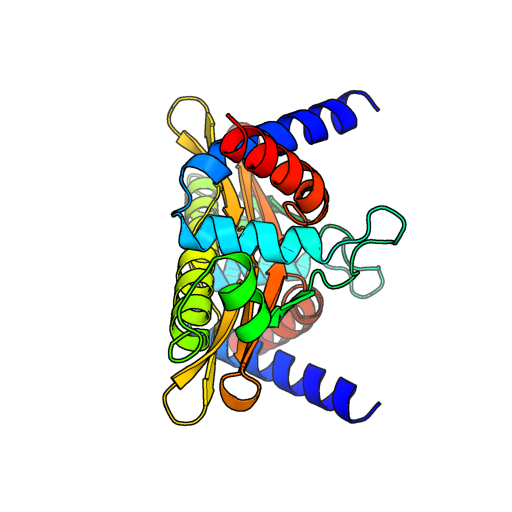297 -0.163 1 95.75 92 VAL A C 1
ATOM 728 O O . VAL A 1 92 ? -12.32 8.477 1.012 1 95.75 92 VAL A O 1
ATOM 731 N N . GLU A 1 93 ? -12.234 7.285 -0.913 1 96.94 93 GLU A N 1
ATOM 732 C CA . GLU A 1 93 ? -11.32 6.297 -0.347 1 96.94 93 GLU A CA 1
ATOM 733 C C . GLU A 1 93 ? -10.555 5.559 -1.444 1 96.94 93 GLU A C 1
ATOM 735 O O . GLU A 1 93 ? -11.117 5.242 -2.494 1 96.94 93 GLU A O 1
ATOM 740 N N . ARG A 1 94 ? -9.266 5.355 -1.256 1 97.75 94 ARG A N 1
ATOM 741 C CA . ARG A 1 94 ? -8.438 4.562 -2.158 1 97.75 94 ARG A CA 1
ATOM 742 C C . ARG A 1 94 ? -7.492 3.652 -1.38 1 97.75 94 ARG A C 1
ATOM 744 O O . ARG A 1 94 ? -6.926 4.059 -0.364 1 97.75 94 ARG A O 1
ATOM 751 N N . MET A 1 95 ? -7.387 2.404 -1.775 1 97.75 95 MET A N 1
ATOM 752 C CA . MET A 1 95 ? -6.461 1.48 -1.131 1 97.75 95 MET A CA 1
ATOM 753 C C . MET A 1 95 ? -5.793 0.575 -2.16 1 97.75 95 MET A C 1
ATOM 755 O O . MET A 1 95 ? -6.297 0.416 -3.273 1 97.75 95 MET A O 1
ATOM 759 N N . ARG A 1 96 ? -4.676 0.067 -1.773 1 98 96 ARG A N 1
ATOM 760 C CA . ARG A 1 96 ? -3.895 -0.8 -2.648 1 98 96 ARG A CA 1
ATOM 761 C C . ARG A 1 96 ? -4.145 -2.27 -2.33 1 98 96 ARG A C 1
ATOM 763 O O . ARG A 1 96 ? -4.48 -2.615 -1.195 1 98 96 ARG A O 1
ATOM 770 N N . TRP A 1 97 ? -3.93 -3.121 -3.352 1 98.12 97 TRP A N 1
ATOM 771 C CA . TRP A 1 97 ? -3.916 -4.559 -3.113 1 98.12 97 TRP A CA 1
ATOM 772 C C . TRP A 1 97 ? -2.662 -4.973 -2.348 1 98.12 97 TRP A C 1
ATOM 774 O O . TRP A 1 97 ? -2.746 -5.672 -1.336 1 98.12 97 TRP A O 1
ATOM 784 N N . VAL A 1 98 ? -1.578 -4.457 -2.834 1 98.31 98 VAL A N 1
ATOM 785 C CA . VAL A 1 98 ? -0.276 -4.762 -2.248 1 98.31 98 VAL A CA 1
ATOM 786 C C . VAL A 1 98 ? 0.501 -3.465 -2.021 1 98.31 98 VAL A C 1
ATOM 788 O O . VAL A 1 98 ? 0.429 -2.541 -2.834 1 98.31 98 VAL A O 1
ATOM 791 N N . PHE A 1 99 ? 1.279 -3.412 -0.938 1 97.62 99 PHE A N 1
ATOM 792 C CA . PHE A 1 99 ? 2.066 -2.217 -0.654 1 97.62 99 PHE A CA 1
ATOM 793 C C . PHE A 1 99 ? 3.529 -2.434 -1.024 1 97.62 99 PHE A C 1
ATOM 795 O O . PHE A 1 99 ? 4.312 -1.482 -1.056 1 97.62 99 PHE A O 1
ATOM 802 N N . HIS A 1 100 ? 3.879 -3.695 -1.314 1 98.12 100 HIS A N 1
ATOM 803 C CA . HIS A 1 100 ? 5.277 -4.043 -1.534 1 98.12 100 HIS A CA 1
ATOM 804 C C . HIS A 1 100 ? 5.41 -5.234 -2.48 1 98.12 100 HIS A C 1
ATOM 806 O O . HIS A 1 100 ? 4.645 -6.195 -2.383 1 98.12 100 HIS A O 1
ATOM 812 N N . VAL A 1 101 ? 6.312 -5.148 -3.418 1 98.19 101 VAL A N 1
ATOM 813 C CA . VAL A 1 101 ? 6.656 -6.25 -4.309 1 98.19 101 VAL A CA 1
ATOM 814 C C . VAL A 1 101 ? 8.172 -6.383 -4.414 1 98.19 101 VAL A C 1
ATOM 816 O O . VAL A 1 101 ? 8.875 -5.391 -4.637 1 98.19 101 VAL A O 1
ATOM 819 N N . LYS A 1 102 ? 8.641 -7.555 -4.195 1 97 102 LYS A N 1
ATOM 820 C CA . LYS A 1 102 ? 10.047 -7.895 -4.414 1 97 102 LYS A CA 1
ATOM 821 C C . LYS A 1 102 ? 10.195 -8.945 -5.508 1 97 102 LYS A C 1
ATOM 823 O O . LYS A 1 102 ? 9.609 -10.031 -5.418 1 97 102 LYS A O 1
ATOM 828 N N . TYR A 1 103 ? 10.969 -8.594 -6.465 1 95.88 103 TYR A N 1
ATOM 829 C CA . TYR A 1 103 ? 11.219 -9.477 -7.598 1 95.88 103 TYR A CA 1
ATOM 830 C C . TYR A 1 103 ? 12.508 -10.273 -7.402 1 95.88 103 TYR A C 1
ATOM 832 O O . TYR A 1 103 ? 13.586 -9.688 -7.293 1 95.88 103 TYR A O 1
ATOM 840 N N . ARG A 1 104 ? 12.32 -11.547 -7.316 1 94.44 104 ARG A N 1
ATOM 841 C CA . ARG A 1 104 ? 13.477 -12.43 -7.141 1 94.44 104 ARG A CA 1
ATOM 842 C C . ARG A 1 104 ? 13.672 -13.32 -8.359 1 94.44 104 ARG A C 1
ATOM 844 O O . ARG A 1 104 ? 13.516 -14.539 -8.281 1 94.44 104 ARG A O 1
ATOM 851 N N . GLU A 1 105 ? 14.125 -12.727 -9.383 1 89.06 105 GLU A N 1
ATOM 852 C CA . GLU A 1 105 ? 14.312 -13.43 -10.648 1 89.06 105 GLU A CA 1
ATOM 853 C C . GLU A 1 105 ? 15.242 -14.633 -10.477 1 89.06 105 GLU A C 1
ATOM 855 O O . GLU A 1 105 ? 14.938 -15.727 -10.953 1 89.06 105 GLU A O 1
ATOM 860 N N . GLY A 1 106 ? 16.281 -14.523 -9.805 1 90.19 106 GLY A N 1
ATOM 861 C CA . GLY A 1 106 ? 17.234 -15.602 -9.586 1 90.19 106 GLY A CA 1
ATOM 862 C C . GLY A 1 106 ? 16.641 -16.766 -8.82 1 90.19 106 GLY A C 1
ATOM 863 O O . GLY A 1 106 ? 17.109 -17.906 -8.961 1 90.19 106 GLY A O 1
ATOM 864 N N . GLN A 1 107 ? 15.625 -16.578 -8.109 1 93.19 107 GLN A N 1
ATOM 865 C CA . GLN A 1 107 ? 14.992 -17.609 -7.301 1 93.19 107 GLN A CA 1
ATOM 866 C C . GLN A 1 107 ? 13.656 -18.047 -7.898 1 93.19 107 GLN A C 1
ATOM 868 O O . GLN A 1 107 ? 13.016 -18.969 -7.395 1 93.19 107 GLN A O 1
ATOM 873 N N . GLY A 1 108 ? 13.281 -17.406 -8.984 1 93.62 108 GLY A N 1
ATOM 874 C CA . GLY A 1 108 ? 12.047 -17.766 -9.672 1 93.62 108 GLY A CA 1
ATOM 875 C C . GLY A 1 108 ? 10.805 -17.484 -8.844 1 93.62 108 GLY A C 1
ATOM 876 O O . GLY A 1 108 ? 9.859 -18.281 -8.844 1 93.62 108 GLY A O 1
ATOM 877 N N . CYS A 1 109 ? 10.836 -16.438 -8.023 1 97 109 CYS A N 1
ATOM 878 C CA . CYS A 1 109 ? 9.664 -16.141 -7.199 1 97 109 CYS A CA 1
ATOM 879 C C . CYS A 1 109 ? 9.508 -14.641 -7 1 97 109 CYS A C 1
ATOM 881 O O . CYS A 1 109 ? 10.406 -13.867 -7.344 1 97 109 CYS A O 1
ATOM 883 N N . VAL A 1 110 ? 8.367 -14.227 -6.59 1 97.38 110 VAL A N 1
ATOM 884 C CA . VAL A 1 110 ? 8.055 -12.859 -6.207 1 97.38 110 VAL A CA 1
ATOM 885 C C . VAL A 1 110 ? 7.496 -12.828 -4.789 1 97.38 110 VAL A C 1
ATOM 887 O O . VAL A 1 110 ? 6.742 -13.727 -4.395 1 97.38 110 VAL A O 1
ATOM 890 N N . GLU A 1 111 ? 7.934 -11.898 -4.016 1 97.44 111 GLU A N 1
ATOM 891 C CA . GLU A 1 111 ? 7.348 -11.648 -2.703 1 97.44 111 GLU A CA 1
ATOM 892 C C . GLU A 1 111 ? 6.371 -10.484 -2.744 1 97.44 111 GLU A C 1
ATOM 894 O O . GLU A 1 111 ? 6.711 -9.398 -3.227 1 97.44 111 GLU A O 1
ATOM 899 N N . LEU A 1 112 ? 5.199 -10.727 -2.26 1 98.31 112 LEU A N 1
ATOM 900 C CA . LEU A 1 112 ? 4.152 -9.711 -2.252 1 98.31 112 LEU A CA 1
ATOM 901 C C . LEU A 1 112 ? 3.791 -9.312 -0.825 1 98.31 112 LEU A C 1
ATOM 903 O O . LEU A 1 112 ? 3.518 -10.172 0.015 1 98.31 112 LEU A O 1
ATOM 907 N N . GLY A 1 113 ? 3.859 -8.039 -0.512 1 97.69 113 GLY A N 1
ATOM 908 C CA . GLY A 1 113 ? 3.273 -7.512 0.709 1 97.69 113 GLY A CA 1
ATOM 909 C C . GLY A 1 113 ? 1.839 -7.051 0.534 1 97.69 113 GLY A C 1
ATOM 910 O O . GLY A 1 113 ? 1.589 -5.965 0.011 1 97.69 113 GLY A O 1
ATOM 911 N N . PHE A 1 114 ? 0.906 -7.84 1.016 1 97.5 114 PHE A N 1
ATOM 912 C CA . PHE A 1 114 ? -0.502 -7.484 0.896 1 97.5 114 PHE A CA 1
ATOM 913 C C . PHE A 1 114 ? -0.881 -6.426 1.924 1 97.5 114 PHE A C 1
ATOM 915 O O . PHE A 1 114 ? -0.435 -6.477 3.072 1 97.5 114 PHE A O 1
ATOM 922 N N . SER A 1 115 ? -1.696 -5.512 1.457 1 96.56 115 SER A N 1
ATOM 923 C CA . SER A 1 115 ? -2.146 -4.453 2.357 1 96.56 115 SER A CA 1
ATOM 924 C C . SER A 1 115 ? -2.939 -5.027 3.527 1 96.56 115 SER A C 1
ATOM 926 O O . SER A 1 115 ? -3.666 -6.008 3.371 1 96.56 115 SER A O 1
ATOM 928 N N . PRO A 1 116 ? -2.871 -4.332 4.676 1 93.94 116 PRO A N 1
ATOM 929 C CA . PRO A 1 116 ? -3.609 -4.793 5.852 1 93.94 116 PRO A CA 1
ATOM 930 C C . PRO A 1 116 ? -5.117 -4.871 5.609 1 93.94 116 PRO A C 1
ATOM 932 O O . PRO A 1 116 ? -5.809 -5.668 6.25 1 93.94 116 PRO A O 1
ATOM 935 N N . THR A 1 117 ? -5.605 -4.129 4.695 1 93.25 117 THR A N 1
ATOM 936 C CA . THR A 1 117 ? -7.035 -4.094 4.406 1 93.25 117 THR A CA 1
ATOM 937 C C . THR A 1 117 ? -7.43 -5.25 3.49 1 93.25 117 THR A C 1
ATOM 939 O O . THR A 1 117 ? -8.617 -5.566 3.355 1 93.25 117 THR A O 1
ATOM 942 N N . VAL A 1 118 ? -6.469 -5.863 2.877 1 95.19 118 VAL A N 1
ATOM 943 C CA . VAL A 1 118 ? -6.754 -6.902 1.894 1 95.19 118 VAL A CA 1
ATOM 944 C C . VAL A 1 118 ? -6.43 -8.273 2.48 1 95.19 118 VAL A C 1
ATOM 946 O O . VAL A 1 118 ? -7.199 -9.219 2.324 1 95.19 118 VAL A O 1
ATOM 949 N N . LEU A 1 119 ? -5.391 -8.383 3.232 1 94.81 119 LEU A N 1
ATOM 950 C CA . LEU A 1 119 ? -4.801 -9.633 3.703 1 94.81 119 LEU A CA 1
ATOM 951 C C . LEU A 1 119 ? -5.84 -10.484 4.426 1 94.81 119 LEU A C 1
ATOM 953 O O . LEU A 1 119 ? -5.988 -11.672 4.133 1 94.81 119 LEU A O 1
ATOM 957 N N . PRO A 1 120 ? -6.645 -9.922 5.289 1 92.88 120 PRO A N 1
ATOM 958 C CA . PRO A 1 120 ? -7.602 -10.734 6.039 1 92.88 120 PRO A CA 1
ATOM 959 C C . PRO A 1 120 ? -8.711 -11.297 5.156 1 92.88 120 PRO A C 1
ATOM 961 O O . PRO A 1 120 ? -9.422 -12.227 5.562 1 92.88 120 PRO A O 1
ATOM 964 N N . HIS A 1 121 ? -8.836 -10.789 3.967 1 93.12 121 HIS A N 1
ATOM 965 C CA . HIS A 1 121 ? -9.969 -11.148 3.119 1 93.12 121 HIS A CA 1
ATOM 966 C C . HIS A 1 121 ? -9.531 -12.055 1.973 1 93.12 121 HIS A C 1
ATOM 968 O O . HIS A 1 121 ? -10.336 -12.398 1.104 1 93.12 121 HIS A O 1
ATOM 974 N N . LEU A 1 122 ? -8.289 -12.484 1.941 1 93.06 122 LEU A N 1
ATOM 975 C CA . LEU A 1 122 ? -7.754 -13.258 0.83 1 93.06 122 LEU A CA 1
ATOM 976 C C . LEU A 1 122 ? -8.477 -14.594 0.698 1 93.06 122 LEU A C 1
ATOM 978 O O . LEU A 1 122 ? -8.773 -15.039 -0.414 1 93.06 122 LEU A O 1
ATOM 982 N N . THR A 1 123 ? -8.781 -15.195 1.865 1 89.75 123 THR A N 1
ATOM 983 C CA . THR A 1 123 ? -9.445 -16.484 1.842 1 89.75 123 THR A CA 1
ATOM 984 C C . THR A 1 123 ? -10.836 -16.375 1.223 1 89.75 123 THR A C 1
ATOM 986 O O . THR A 1 123 ? -11.258 -17.234 0.451 1 89.75 123 THR A O 1
ATOM 989 N N . MET A 1 124 ? -11.5 -15.312 1.586 1 88.75 124 MET A N 1
ATOM 990 C CA . MET A 1 124 ? -12.82 -15.055 1.013 1 88.75 124 MET A CA 1
ATOM 991 C C . MET A 1 124 ? -12.727 -14.852 -0.496 1 88.75 124 MET A C 1
ATOM 993 O O . MET A 1 124 ? -13.578 -15.32 -1.245 1 88.75 124 MET A O 1
ATOM 997 N N . LEU A 1 125 ? -11.719 -14.172 -0.984 1 89.19 125 LEU A N 1
ATOM 998 C CA . LEU A 1 125 ? -11.516 -13.945 -2.41 1 89.19 125 LEU A CA 1
ATOM 999 C C . LEU A 1 125 ? -11.281 -15.258 -3.148 1 89.19 125 LEU A C 1
ATOM 1001 O O . LEU A 1 125 ? -11.766 -15.438 -4.27 1 89.19 125 LEU A O 1
ATOM 1005 N N . ASN A 1 126 ? -10.562 -16.078 -2.469 1 86.62 126 ASN A N 1
ATOM 1006 C CA . ASN A 1 126 ? -10.328 -17.406 -3.041 1 86.62 126 ASN A CA 1
ATOM 1007 C C . ASN A 1 126 ? -11.641 -18.141 -3.275 1 86.62 126 ASN A C 1
ATOM 1009 O O . ASN A 1 126 ? -11.852 -18.719 -4.348 1 86.62 126 ASN A O 1
ATOM 1013 N N . ARG A 1 127 ? -12.469 -18.094 -2.348 1 84.88 127 ARG A N 1
ATOM 1014 C CA . ARG A 1 127 ? -13.766 -18.766 -2.451 1 84.88 127 ARG A CA 1
ATOM 1015 C C . ARG A 1 127 ? -14.617 -18.141 -3.551 1 84.88 127 ARG A C 1
ATOM 1017 O O . ARG A 1 127 ? -15.281 -18.844 -4.309 1 84.88 127 ARG A O 1
ATOM 1024 N N . GLU A 1 128 ? -14.555 -16.891 -3.607 1 83.75 128 GLU A N 1
ATOM 1025 C CA . GLU A 1 128 ? -15.336 -16.156 -4.602 1 83.75 128 GLU A CA 1
ATOM 1026 C C . GLU A 1 128 ? -14.891 -16.5 -6.02 1 83.75 128 GLU A C 1
ATOM 1028 O O . GLU A 1 128 ? -15.727 -16.688 -6.91 1 83.75 128 GLU A O 1
ATOM 1033 N N . PHE A 1 129 ? -13.672 -16.641 -6.219 1 82.69 129 PHE A N 1
ATOM 1034 C CA . PHE A 1 129 ? -13.125 -16.922 -7.543 1 82.69 129 PHE A CA 1
ATOM 1035 C C . PHE A 1 12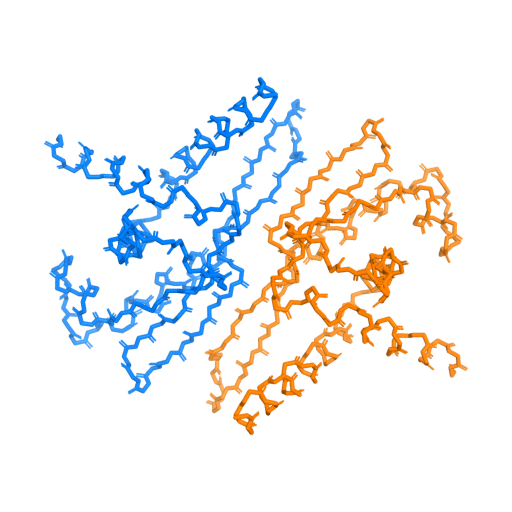9 ? -13.344 -18.375 -7.922 1 82.69 129 PHE A C 1
ATOM 1037 O O . PHE A 1 129 ? -13.562 -18.703 -9.094 1 82.69 129 PHE A O 1
ATOM 1044 N N . THR A 1 130 ? -13.172 -19.25 -7.004 1 78.25 130 THR A N 1
ATOM 1045 C CA . THR A 1 130 ? -13.32 -20.688 -7.262 1 78.25 130 THR A CA 1
ATOM 1046 C C . THR A 1 130 ? -14.781 -21.031 -7.543 1 78.25 130 THR A C 1
ATOM 1048 O O . THR A 1 130 ? -15.07 -21.891 -8.375 1 78.25 130 THR A O 1
ATOM 1051 N N . SER A 1 131 ? -15.609 -20.359 -6.895 1 75.75 131 SER A N 1
ATOM 1052 C CA . SER A 1 131 ? -17.031 -20.625 -7.137 1 75.75 131 SER A CA 1
ATOM 1053 C C . SER A 1 131 ? -17.438 -20.188 -8.539 1 75.75 131 SER A C 1
ATOM 1055 O O . SER A 1 131 ? -18.344 -20.766 -9.141 1 75.75 131 SER A O 1
ATOM 1057 N N . TYR A 1 132 ? -16.797 -19.219 -9.078 1 63.38 132 TYR A N 1
ATOM 1058 C CA . TYR A 1 132 ? -17.109 -18.703 -10.406 1 63.38 132 TYR A CA 1
ATOM 1059 C C . TYR A 1 132 ? -16.516 -19.594 -11.484 1 63.38 132 TYR A C 1
ATOM 1061 O O . TYR A 1 132 ? -17.062 -19.719 -12.586 1 63.38 132 TYR A O 1
ATOM 1069 N N . GLN A 1 133 ? -15.359 -20.109 -11.258 1 58.62 133 GLN A N 1
ATOM 1070 C CA . GLN A 1 133 ? -14.758 -21 -12.242 1 58.62 133 GLN A CA 1
ATOM 1071 C C . GLN A 1 133 ? -15.578 -22.281 -12.398 1 58.62 133 GLN A C 1
ATOM 1073 O O . GLN A 1 133 ? -15.562 -22.906 -13.453 1 58.62 133 GLN A O 1
ATOM 1078 N N . LEU A 1 134 ? -16.234 -22.719 -11.305 1 47.81 134 LEU A N 1
ATOM 1079 C CA . LEU A 1 134 ? -17.047 -23.938 -11.375 1 47.81 134 LEU A CA 1
ATOM 1080 C C . LEU A 1 134 ? -18.375 -23.672 -12.07 1 47.81 134 LEU A C 1
ATOM 1082 O O . LEU A 1 134 ? -19.078 -24.609 -12.453 1 47.81 134 LEU A O 1
ATOM 1086 N N . LYS A 1 135 ? -18.672 -22.406 -12.234 1 46.88 135 LYS A N 1
ATOM 1087 C CA . LYS A 1 135 ? -19.906 -22.234 -12.992 1 46.88 135 LYS A CA 1
ATOM 1088 C C . LYS A 1 135 ? -19.625 -22.125 -14.492 1 46.88 135 LYS A C 1
ATOM 1090 O O . LYS A 1 135 ? -18.578 -21.609 -14.891 1 46.88 135 LYS A O 1
ATOM 1095 N N . MET B 1 1 ? 20.672 -11.781 13.555 1 45.56 1 MET B N 1
ATOM 1096 C CA . MET B 1 1 ? 20.609 -10.445 14.133 1 45.56 1 MET B CA 1
ATOM 1097 C C . MET B 1 1 ? 21.203 -9.414 13.172 1 45.56 1 MET B C 1
ATOM 1099 O O . MET B 1 1 ? 20.641 -8.336 12.984 1 45.56 1 MET B O 1
ATOM 1103 N N . SER B 1 2 ? 22.344 -9.812 12.492 1 48.31 2 SER B N 1
ATOM 1104 C CA . SER B 1 2 ? 23.109 -8.984 11.57 1 48.31 2 SER B CA 1
ATOM 1105 C C . SER B 1 2 ? 22.312 -8.711 10.289 1 48.31 2 SER B C 1
ATOM 1107 O O . SER B 1 2 ? 22.297 -7.582 9.797 1 48.31 2 SER B O 1
ATOM 1109 N N . GLU B 1 3 ? 21.609 -9.734 9.859 1 51.09 3 GLU B N 1
ATOM 1110 C CA . GLU B 1 3 ? 20.875 -9.633 8.602 1 51.09 3 GLU B CA 1
ATOM 1111 C C . GLU B 1 3 ? 19.656 -8.727 8.758 1 51.09 3 GLU B C 1
ATOM 1113 O O . GLU B 1 3 ? 19.328 -7.949 7.859 1 51.09 3 GLU B O 1
ATOM 1118 N N . LEU B 1 4 ? 19.125 -8.836 10.016 1 52.41 4 LEU B N 1
ATOM 1119 C CA . LEU B 1 4 ? 17.953 -8.023 10.32 1 52.41 4 LEU B CA 1
ATOM 1120 C C . LEU B 1 4 ? 18.328 -6.555 10.453 1 52.41 4 LEU B C 1
ATOM 1122 O O . LEU B 1 4 ? 17.609 -5.676 9.969 1 52.41 4 LEU B O 1
ATOM 1126 N N . VAL B 1 5 ? 19.438 -6.328 11.141 1 54.25 5 VAL B N 1
ATOM 1127 C CA . VAL B 1 5 ? 19.922 -4.965 11.328 1 54.25 5 VAL B CA 1
ATOM 1128 C C . VAL B 1 5 ? 20.312 -4.363 9.977 1 54.25 5 VAL B C 1
ATOM 1130 O O . VAL B 1 5 ? 19.984 -3.205 9.695 1 54.25 5 VAL B O 1
ATOM 1133 N N . ASP B 1 6 ? 20.938 -5.117 9.18 1 62.81 6 ASP B N 1
ATOM 1134 C CA . ASP B 1 6 ? 21.375 -4.672 7.859 1 62.81 6 ASP B CA 1
ATOM 1135 C C . ASP B 1 6 ? 20.172 -4.328 6.98 1 62.81 6 ASP B C 1
ATOM 1137 O O . ASP B 1 6 ? 20.188 -3.334 6.254 1 62.81 6 ASP B O 1
ATOM 1141 N N . ASN B 1 7 ? 19.125 -5.074 7.281 1 73.31 7 ASN B N 1
ATOM 1142 C CA . ASN B 1 7 ? 17.922 -4.844 6.496 1 73.31 7 ASN B CA 1
ATOM 1143 C C . ASN B 1 7 ? 17.219 -3.551 6.906 1 73.31 7 ASN B C 1
ATOM 1145 O O . ASN B 1 7 ? 16.766 -2.791 6.055 1 73.31 7 ASN B O 1
ATOM 1149 N N . LYS B 1 8 ? 17.359 -3.311 8.211 1 75.5 8 LYS B N 1
ATOM 1150 C CA . LYS B 1 8 ? 16.703 -2.109 8.719 1 75.5 8 LYS B CA 1
ATOM 1151 C C . LYS B 1 8 ? 17.438 -0.849 8.281 1 75.5 8 LYS B C 1
ATOM 1153 O O . LYS B 1 8 ? 16.812 0.139 7.891 1 75.5 8 LYS B O 1
ATOM 1158 N N . VAL B 1 9 ? 18.734 -0.905 8.336 1 78.88 9 VAL B N 1
ATOM 1159 C CA . VAL B 1 9 ? 19.562 0.233 7.934 1 78.88 9 VAL B CA 1
ATOM 1160 C C . VAL B 1 9 ? 19.359 0.5 6.441 1 78.88 9 VAL B C 1
ATOM 1162 O O . VAL B 1 9 ? 19.188 1.649 6.027 1 78.88 9 VAL B O 1
ATOM 1165 N N . THR B 1 10 ? 19.328 -0.531 5.758 1 85.56 10 THR B N 1
ATOM 1166 C CA . THR B 1 10 ? 19.172 -0.403 4.312 1 85.56 10 THR B CA 1
ATOM 1167 C C . THR B 1 10 ? 17.797 0.178 3.971 1 85.56 10 THR B C 1
ATOM 1169 O O . THR B 1 10 ? 17.688 1.048 3.104 1 85.56 10 THR B O 1
ATOM 1172 N N . GLN B 1 11 ? 16.844 -0.285 4.715 1 86.62 11 GLN B N 1
ATOM 1173 C CA . GLN B 1 11 ? 15.492 0.218 4.488 1 86.62 11 GLN B CA 1
ATOM 1174 C C . GLN B 1 11 ? 15.383 1.69 4.875 1 86.62 11 GLN B C 1
ATOM 1176 O O . GLN B 1 11 ? 14.766 2.48 4.156 1 86.62 11 GLN B O 1
ATOM 1181 N N . SER B 1 12 ? 15.992 2.074 5.934 1 89.06 12 SER B N 1
ATOM 1182 C CA . SER B 1 12 ? 15.984 3.459 6.391 1 89.06 12 SER B CA 1
ATOM 1183 C C . SER B 1 12 ? 16.641 4.379 5.367 1 89.06 12 SER B C 1
ATOM 1185 O O . SER B 1 12 ? 16.094 5.426 5.023 1 89.06 12 SER B O 1
ATOM 1187 N N . ASN B 1 13 ? 17.781 3.979 4.879 1 89.62 13 ASN B N 1
ATOM 1188 C CA . ASN B 1 13 ? 18.484 4.777 3.885 1 89.62 13 ASN B CA 1
ATOM 1189 C C . ASN B 1 13 ? 17.656 4.93 2.605 1 89.62 13 ASN B C 1
ATOM 1191 O O . ASN B 1 13 ? 17.625 6.012 2.014 1 89.62 13 ASN B O 1
ATOM 1195 N N . ARG B 1 14 ? 17.047 3.902 2.256 1 92.44 14 ARG B N 1
ATOM 1196 C CA . ARG B 1 14 ? 16.219 3.926 1.053 1 92.44 14 ARG B CA 1
ATOM 1197 C C . ARG B 1 14 ? 15.062 4.902 1.206 1 92.44 14 ARG B C 1
ATOM 1199 O O . ARG B 1 14 ? 14.742 5.645 0.277 1 92.44 14 ARG B O 1
ATOM 1206 N N . LEU B 1 15 ? 14.492 4.914 2.34 1 93.69 15 LEU B N 1
ATOM 1207 C CA . LEU B 1 15 ? 13.359 5.801 2.605 1 93.69 15 LEU B CA 1
ATOM 1208 C C . LEU B 1 15 ? 13.805 7.258 2.617 1 93.69 15 LEU B C 1
ATOM 1210 O O . LEU B 1 15 ? 13.109 8.125 2.09 1 93.69 15 LEU B O 1
ATOM 1214 N N . VAL B 1 16 ? 14.977 7.469 3.184 1 91.44 16 VAL B N 1
ATOM 1215 C CA . VAL B 1 16 ? 15.516 8.82 3.221 1 91.44 16 VAL B CA 1
ATOM 1216 C C . VAL B 1 16 ? 15.781 9.312 1.798 1 91.44 16 VAL B C 1
ATOM 1218 O O . VAL B 1 16 ? 15.398 10.43 1.436 1 91.44 16 VAL B O 1
ATOM 1221 N N . GLU B 1 17 ? 16.359 8.469 0.999 1 93.5 17 GLU B N 1
ATOM 1222 C CA . GLU B 1 17 ? 16.641 8.828 -0.391 1 93.5 17 GLU B CA 1
ATOM 1223 C C . GLU B 1 17 ? 15.344 9.109 -1.151 1 93.5 17 GLU B C 1
ATOM 1225 O O . GLU B 1 17 ? 15.25 10.094 -1.892 1 93.5 17 GLU B O 1
ATOM 1230 N N . ALA B 1 18 ? 14.391 8.258 -0.984 1 94.75 18 ALA B N 1
ATOM 1231 C CA . ALA B 1 18 ? 13.102 8.422 -1.659 1 94.75 18 ALA B CA 1
ATOM 1232 C C . ALA B 1 18 ? 12.398 9.703 -1.2 1 94.75 18 ALA B C 1
ATOM 1234 O O . ALA B 1 18 ? 11.711 10.352 -1.985 1 94.75 18 ALA B O 1
ATOM 1235 N N . SER B 1 19 ? 12.57 10.078 0.049 1 94.25 19 SER B N 1
ATOM 1236 C CA . SER B 1 19 ? 11.883 11.234 0.618 1 94.25 19 SER B CA 1
ATOM 1237 C C . SER B 1 19 ? 12.32 12.523 -0.069 1 94.25 19 SER B C 1
ATOM 1239 O O . SER B 1 19 ? 11.547 13.484 -0.131 1 94.25 19 SER B O 1
ATOM 1241 N N . HIS B 1 20 ? 13.477 12.516 -0.677 1 92.44 20 HIS B N 1
ATOM 1242 C CA . HIS B 1 20 ? 13.992 13.703 -1.349 1 92.44 20 HIS B CA 1
ATOM 1243 C C . HIS B 1 20 ? 13.242 13.961 -2.654 1 92.44 20 HIS B C 1
ATOM 1245 O O . HIS B 1 20 ? 13.266 15.078 -3.176 1 92.44 20 HIS B O 1
ATOM 1251 N N . THR B 1 21 ? 12.633 12.953 -3.168 1 94.44 21 THR B N 1
ATOM 1252 C CA . THR B 1 21 ? 11.93 13.109 -4.438 1 94.44 21 THR B CA 1
ATOM 1253 C C . THR B 1 21 ? 10.5 13.594 -4.211 1 94.44 21 THR B C 1
ATOM 1255 O O . THR B 1 21 ? 9.797 13.93 -5.168 1 94.44 21 THR B O 1
ATOM 1258 N N . LEU B 1 22 ? 10.062 13.641 -2.971 1 95.81 22 LEU B N 1
ATOM 1259 C CA . LEU B 1 22 ? 8.727 14.141 -2.646 1 95.81 22 LEU B CA 1
ATOM 1260 C C . LEU B 1 22 ? 8.633 15.641 -2.885 1 95.81 22 LEU B C 1
ATOM 1262 O O . LEU B 1 22 ? 9.625 16.359 -2.723 1 95.81 22 LEU B O 1
ATOM 1266 N N . THR B 1 23 ? 7.477 16.062 -3.301 1 94.12 23 THR B N 1
ATOM 1267 C CA . THR B 1 23 ? 7.238 17.5 -3.383 1 94.12 23 THR B CA 1
ATOM 1268 C C . THR B 1 23 ? 7.191 18.109 -1.988 1 94.12 23 THR B C 1
ATOM 1270 O O . THR B 1 23 ? 7.125 17.406 -0.987 1 94.12 23 THR B O 1
ATOM 1273 N N . LEU B 1 24 ? 7.184 19.375 -2.014 1 89.88 24 LEU B N 1
ATOM 1274 C CA . LEU B 1 24 ? 7.164 20.094 -0.737 1 89.88 24 LEU B CA 1
ATOM 1275 C C . LEU B 1 24 ? 5.93 19.719 0.074 1 89.88 24 LEU B C 1
ATOM 1277 O O . LEU B 1 24 ? 6.031 19.406 1.266 1 89.88 24 LEU B O 1
ATOM 1281 N N . ASN B 1 25 ? 4.781 19.656 -0.56 1 91.31 25 ASN B N 1
ATOM 1282 C CA . ASN B 1 25 ? 3.545 19.359 0.151 1 91.31 25 ASN B CA 1
ATOM 1283 C C . ASN B 1 25 ? 3.5 17.891 0.603 1 91.31 25 ASN B C 1
ATOM 1285 O O . ASN B 1 25 ? 2.936 17.578 1.653 1 91.31 25 ASN B O 1
ATOM 1289 N N . GLU B 1 26 ? 4.078 17.016 -0.155 1 95.38 26 GLU B N 1
ATOM 1290 C CA . GLU B 1 26 ? 4.191 15.617 0.264 1 95.38 26 GLU B CA 1
ATOM 1291 C C . GLU B 1 26 ? 5.09 15.484 1.489 1 95.38 26 GLU B C 1
ATOM 1293 O O . GLU B 1 26 ? 4.773 14.742 2.42 1 95.38 26 GLU B O 1
ATOM 1298 N N . LYS B 1 27 ? 6.156 16.219 1.458 1 93.25 27 LYS B N 1
ATOM 1299 C CA . LYS B 1 27 ? 7.07 16.219 2.596 1 93.25 27 LYS B CA 1
ATOM 1300 C C . LYS B 1 27 ? 6.387 16.75 3.852 1 93.25 27 LYS B C 1
ATOM 1302 O O . LYS B 1 27 ? 6.496 16.156 4.926 1 93.25 27 LYS B O 1
ATOM 1307 N N . ARG B 1 28 ? 5.695 17.812 3.668 1 91 28 ARG B N 1
ATOM 1308 C CA . ARG B 1 28 ? 4.953 18.406 4.777 1 91 28 ARG B CA 1
ATOM 1309 C C . ARG B 1 28 ? 3.953 17.406 5.355 1 91 28 ARG B C 1
ATOM 1311 O O . ARG B 1 28 ? 3.799 17.312 6.574 1 91 28 ARG B O 1
ATOM 1318 N N . LEU B 1 29 ? 3.311 16.734 4.48 1 94.94 29 LEU B N 1
ATOM 1319 C CA . LEU B 1 29 ? 2.328 15.75 4.91 1 94.94 29 LEU B CA 1
ATOM 1320 C C . LEU B 1 29 ? 2.99 14.648 5.734 1 94.94 29 LEU B C 1
ATOM 1322 O O . LEU B 1 29 ? 2.49 14.281 6.801 1 94.94 29 LEU B O 1
ATOM 1326 N N . VAL B 1 30 ? 4.141 14.133 5.27 1 95.12 30 VAL B N 1
ATOM 1327 C CA . VAL B 1 30 ? 4.879 13.086 5.965 1 95.12 30 VAL B CA 1
ATOM 1328 C C . VAL B 1 30 ? 5.363 13.602 7.316 1 95.12 30 VAL B C 1
ATOM 1330 O O . VAL B 1 30 ? 5.258 12.906 8.328 1 95.12 30 VAL B O 1
ATOM 1333 N N . LEU B 1 31 ? 5.801 14.812 7.352 1 92.25 31 LEU B N 1
ATOM 1334 C CA . LEU B 1 31 ? 6.277 15.43 8.586 1 92.25 31 LEU B CA 1
ATOM 1335 C C . LEU B 1 31 ? 5.145 15.578 9.594 1 92.25 31 LEU B C 1
ATOM 1337 O O . LEU B 1 31 ? 5.324 15.297 10.781 1 92.25 31 LEU B O 1
ATOM 1341 N N . CYS B 1 32 ? 4.051 16.062 9.062 1 93.19 32 CYS B N 1
ATOM 1342 C CA . CYS B 1 32 ? 2.879 16.188 9.922 1 93.19 32 CYS B CA 1
ATOM 1343 C C . CYS B 1 32 ? 2.484 14.852 10.523 1 93.19 32 CYS B C 1
ATOM 1345 O O . CYS B 1 32 ? 2.232 14.758 11.727 1 93.19 32 CYS B O 1
ATOM 1347 N N . ALA B 1 33 ? 2.451 13.805 9.719 1 94.88 33 ALA B N 1
ATOM 1348 C CA . ALA B 1 33 ? 2.119 12.469 10.195 1 94.88 33 ALA B CA 1
ATOM 1349 C C . ALA B 1 33 ? 3.127 11.992 11.242 1 94.88 33 ALA B C 1
ATOM 1351 O O . ALA B 1 33 ? 2.746 11.461 12.281 1 94.88 33 ALA B O 1
ATOM 1352 N N . ALA B 1 34 ? 4.41 12.18 10.969 1 92.88 34 ALA B N 1
ATOM 1353 C CA . ALA B 1 34 ? 5.477 11.766 11.875 1 92.88 34 ALA B CA 1
ATOM 1354 C C . ALA B 1 34 ? 5.344 12.445 13.234 1 92.88 34 ALA B C 1
ATOM 1356 O O . ALA B 1 34 ? 5.66 11.852 14.266 1 92.88 34 ALA B O 1
ATOM 1357 N N . SER B 1 35 ? 4.926 13.664 13.188 1 90.19 35 SER B N 1
ATOM 1358 C CA . SER B 1 35 ? 4.805 14.438 14.422 1 90.19 35 SER B CA 1
ATOM 1359 C C . SER B 1 35 ? 3.705 13.883 15.312 1 90.19 35 SER B C 1
ATOM 1361 O O . SER B 1 35 ? 3.658 14.18 16.516 1 90.19 35 SER B O 1
ATOM 1363 N N . LEU B 1 36 ? 2.82 13.125 14.75 1 91.19 36 LEU B N 1
ATOM 1364 C CA . LEU B 1 36 ? 1.717 12.547 15.516 1 91.19 36 LEU B CA 1
ATOM 1365 C C . LEU B 1 36 ? 2.156 11.273 16.219 1 91.19 36 LEU B C 1
ATOM 1367 O O . LEU B 1 36 ? 1.424 10.742 17.062 1 91.19 36 LEU B O 1
ATOM 1371 N N . ILE B 1 37 ? 3.326 10.82 15.859 1 91.56 37 ILE B N 1
ATOM 1372 C CA . ILE B 1 37 ? 3.834 9.594 16.469 1 91.56 37 ILE B CA 1
ATOM 1373 C C . ILE B 1 37 ? 4.629 9.938 17.734 1 91.56 37 ILE B C 1
ATOM 1375 O O . ILE B 1 37 ? 5.582 10.719 17.672 1 91.56 37 ILE B O 1
ATOM 1379 N N . ASP B 1 38 ? 4.211 9.391 18.812 1 87.38 38 ASP B N 1
ATOM 1380 C CA . ASP B 1 38 ? 4.949 9.477 20.062 1 87.38 38 ASP B CA 1
ATOM 1381 C C . ASP B 1 38 ? 5.949 8.336 20.203 1 87.38 38 ASP B C 1
ATOM 1383 O O . ASP B 1 38 ? 5.555 7.172 20.344 1 87.38 38 ASP B O 1
ATOM 1387 N N . PRO B 1 39 ? 7.188 8.68 20.172 1 82.06 39 PRO B N 1
ATOM 1388 C CA . PRO B 1 39 ? 8.211 7.629 20.203 1 82.06 39 PRO B CA 1
ATOM 1389 C C . PRO B 1 39 ? 8.133 6.766 21.469 1 82.06 39 PRO B C 1
ATOM 1391 O O . PRO B 1 39 ? 8.703 5.672 21.5 1 82.06 39 PRO B O 1
ATOM 1394 N N . ARG B 1 40 ? 7.449 7.195 22.5 1 88.19 40 ARG B N 1
ATOM 1395 C CA . ARG B 1 40 ? 7.352 6.469 23.766 1 88.19 40 ARG B CA 1
ATOM 1396 C C . ARG B 1 40 ? 6.168 5.508 23.75 1 88.19 40 ARG B C 1
ATOM 1398 O O . ARG B 1 40 ? 5.988 4.719 24.688 1 88.19 40 ARG B O 1
ATOM 1405 N N . LYS B 1 41 ? 5.383 5.59 22.703 1 89.88 41 LYS B N 1
ATOM 1406 C CA . LYS B 1 41 ? 4.199 4.742 22.578 1 89.88 41 LYS B CA 1
ATOM 1407 C C . LYS B 1 41 ? 4.332 3.787 21.391 1 89.88 41 LYS B C 1
ATOM 1409 O O . LYS B 1 41 ? 5.102 4.043 20.469 1 89.88 41 LYS B O 1
ATOM 1414 N N . PRO B 1 42 ? 3.631 2.701 21.531 1 89.56 42 PRO B N 1
ATOM 1415 C CA . PRO B 1 42 ? 3.625 1.818 20.359 1 89.56 42 PRO B CA 1
ATOM 1416 C C . PRO B 1 42 ? 3.039 2.486 19.109 1 89.56 42 PRO B C 1
ATOM 1418 O O . PRO B 1 42 ? 2.158 3.344 19.234 1 89.56 42 PRO B O 1
ATOM 1421 N N . LEU B 1 43 ? 3.582 2.045 17.969 1 89.38 43 LEU B N 1
ATOM 1422 C CA . LEU B 1 43 ? 3.029 2.531 16.703 1 89.38 43 LEU B CA 1
ATOM 1423 C C . LEU B 1 43 ? 1.572 2.109 16.547 1 89.38 43 LEU B C 1
ATOM 1425 O O . LEU B 1 43 ? 1.155 1.088 17.109 1 89.38 43 LEU B O 1
ATOM 1429 N N . PRO B 1 44 ? 0.86 2.898 15.828 1 87 44 PRO B N 1
ATOM 1430 C CA . PRO B 1 44 ? -0.516 2.467 15.578 1 87 44 PRO B CA 1
ATOM 1431 C C . PRO B 1 44 ? -0.589 1.105 14.891 1 87 44 PRO B C 1
ATOM 1433 O O . PRO B 1 44 ? 0.113 0.868 13.906 1 87 44 PRO B O 1
ATOM 1436 N N . LYS B 1 45 ? -1.325 0.216 15.445 1 77.38 45 LYS B N 1
ATOM 1437 C CA . LYS B 1 45 ? -1.383 -1.173 14.992 1 77.38 45 LYS B CA 1
ATOM 1438 C C . LYS B 1 45 ? -1.864 -1.264 13.547 1 77.38 45 LYS B C 1
ATOM 1440 O O . LYS B 1 45 ? -1.373 -2.09 12.773 1 77.38 45 LYS B O 1
ATOM 1445 N N . ASP B 1 46 ? -2.74 -0.392 13.172 1 82.19 46 ASP B N 1
ATOM 1446 C CA . ASP B 1 46 ? -3.324 -0.515 11.836 1 82.19 46 ASP B CA 1
ATOM 1447 C C . ASP B 1 46 ? -2.633 0.419 10.844 1 82.19 46 ASP B C 1
ATOM 1449 O O . ASP B 1 46 ? -2.994 0.459 9.672 1 82.19 46 ASP B O 1
ATOM 1453 N N . GLY B 1 47 ? -1.677 1.201 11.398 1 89.81 47 GLY B N 1
ATOM 1454 C CA . GLY B 1 47 ? -0.858 2.041 10.539 1 89.81 47 GLY B CA 1
ATOM 1455 C C . GLY B 1 47 ? -1.558 3.316 10.109 1 89.81 47 GLY B C 1
ATOM 1456 O O . GLY B 1 47 ? -1.079 4.023 9.219 1 89.81 47 GLY B O 1
ATOM 1457 N N . TYR B 1 48 ? -2.711 3.615 10.781 1 95.56 48 TYR B N 1
ATOM 1458 C CA . TYR B 1 48 ? -3.514 4.75 10.344 1 95.56 48 TYR B CA 1
ATOM 1459 C C . TYR B 1 48 ? -3.184 5.996 11.156 1 95.56 48 TYR B C 1
ATOM 1461 O O . TYR B 1 48 ? -3.014 5.922 12.375 1 95.56 48 TYR B O 1
ATOM 1469 N N . LEU B 1 49 ? -3.049 7.145 10.484 1 96.81 49 LEU B N 1
ATOM 1470 C CA . LEU B 1 49 ? -2.879 8.469 11.07 1 96.81 49 LEU B CA 1
ATOM 1471 C C . LEU B 1 49 ? -3.846 9.469 10.445 1 96.81 49 LEU B C 1
ATOM 1473 O O . LEU B 1 49 ? -4.016 9.492 9.227 1 96.81 49 LEU B O 1
ATOM 1477 N N . THR B 1 50 ? -4.457 10.25 11.297 1 97 50 THR B N 1
ATOM 1478 C CA . THR B 1 50 ? -5.395 11.266 10.82 1 97 50 THR B CA 1
ATOM 1479 C C . THR B 1 50 ? -4.738 12.641 10.797 1 97 50 THR B C 1
ATOM 1481 O O . THR B 1 50 ? -4.262 13.125 11.828 1 97 50 THR B O 1
ATOM 1484 N N . ILE B 1 51 ? -4.754 13.234 9.625 1 96.5 51 ILE B N 1
ATOM 1485 C CA . ILE B 1 51 ? -4.188 14.562 9.461 1 96.5 51 ILE B CA 1
ATOM 1486 C C . ILE B 1 51 ? -5.305 15.586 9.258 1 96.5 51 ILE B C 1
ATOM 1488 O O . ILE B 1 51 ? -6.09 15.469 8.312 1 96.5 51 ILE B O 1
ATOM 1492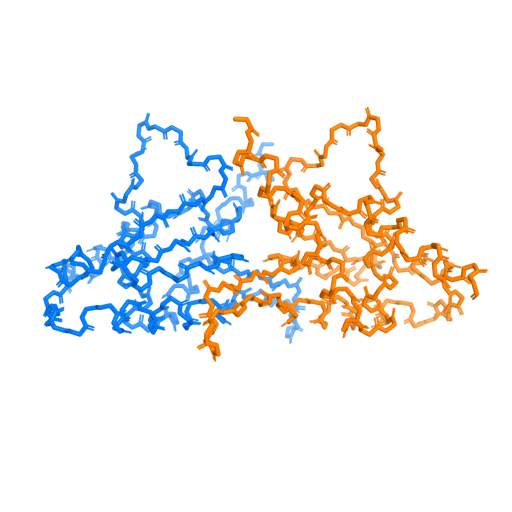 N N . ARG B 1 52 ? -5.32 16.516 10.141 1 95.75 52 ARG B N 1
ATOM 1493 C CA . ARG B 1 52 ? -6.332 17.562 10.031 1 95.75 52 ARG B CA 1
ATOM 1494 C C . ARG B 1 52 ? -5.836 18.703 9.156 1 95.75 52 ARG B C 1
ATOM 1496 O O . ARG B 1 52 ? -4.676 19.109 9.258 1 95.75 52 ARG B O 1
ATOM 1503 N N . ALA B 1 53 ? -6.793 19.25 8.43 1 94.5 53 ALA B N 1
ATOM 1504 C CA . ALA B 1 53 ? -6.445 20.328 7.504 1 94.5 53 ALA B CA 1
ATOM 1505 C C . ALA B 1 53 ? -5.957 21.562 8.258 1 94.5 53 ALA B C 1
ATOM 1507 O O . ALA B 1 53 ? -5.016 22.234 7.828 1 94.5 53 ALA B O 1
ATOM 1508 N N . ASP B 1 54 ? -6.559 21.906 9.328 1 91.44 54 ASP B N 1
ATOM 1509 C CA . ASP B 1 54 ? -6.176 23.094 10.102 1 91.44 54 ASP B CA 1
ATOM 1510 C C . ASP B 1 54 ? -4.766 22.938 10.672 1 91.44 54 ASP B C 1
ATOM 1512 O O . ASP B 1 54 ? -3.965 23.875 10.602 1 91.44 54 ASP B O 1
ATOM 1516 N N . ALA B 1 55 ? -4.473 21.766 11.172 1 88.5 55 ALA B N 1
ATOM 1517 C CA . ALA B 1 55 ? -3.131 21.5 11.68 1 88.5 55 ALA B CA 1
ATOM 1518 C C . ALA B 1 55 ? -2.098 21.562 10.555 1 88.5 55 ALA B C 1
ATOM 1520 O O . ALA B 1 55 ? -1.013 22.109 10.734 1 88.5 55 ALA B O 1
ATOM 1521 N N . PHE B 1 56 ? -2.475 21.016 9.469 1 91.06 56 PHE B N 1
ATOM 1522 C CA . PHE B 1 56 ? -1.617 21 8.289 1 91.06 56 PHE B CA 1
ATOM 1523 C C . PHE B 1 56 ? -1.319 22.406 7.816 1 91.06 56 PHE B C 1
ATOM 1525 O O . PHE B 1 56 ? -0.173 22.734 7.504 1 91.06 56 PHE B O 1
ATOM 1532 N N . ALA B 1 57 ? -2.336 23.219 7.824 1 87.88 57 ALA B N 1
ATOM 1533 C CA . ALA B 1 57 ? -2.191 24.609 7.398 1 87.88 57 ALA B CA 1
ATOM 1534 C C . ALA B 1 57 ? -1.353 25.391 8.398 1 87.88 57 ALA B C 1
ATOM 1536 O O . ALA B 1 57 ? -0.536 26.234 8 1 87.88 57 ALA B O 1
ATOM 1537 N N . ASP B 1 58 ? -1.571 25.25 9.617 1 84.06 58 ASP B N 1
ATOM 1538 C CA . ASP B 1 58 ? -0.911 26 10.68 1 84.06 58 ASP B CA 1
ATOM 1539 C C . ASP B 1 58 ? 0.588 25.719 10.703 1 84.06 58 ASP B C 1
ATOM 1541 O O . ASP B 1 58 ? 1.401 26.625 10.836 1 8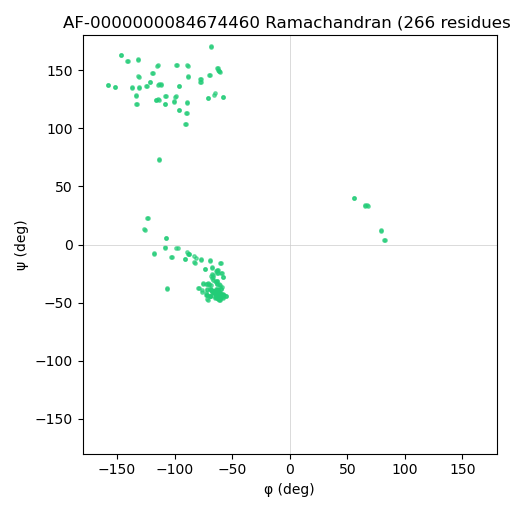4.06 58 ASP B O 1
ATOM 1545 N N . VAL B 1 59 ? 0.907 24.516 10.562 1 78.31 59 VAL B N 1
ATOM 1546 C CA . VAL B 1 59 ? 2.297 24.078 10.664 1 78.31 59 VAL B CA 1
ATOM 1547 C C . VAL B 1 59 ? 3.1 24.641 9.492 1 78.31 59 VAL B C 1
ATOM 1549 O O . VAL B 1 59 ? 4.277 24.984 9.641 1 78.31 59 VAL B O 1
ATOM 1552 N N . PHE B 1 60 ? 2.314 24.906 8.414 1 79.75 60 PHE B N 1
ATOM 1553 C CA . PHE B 1 60 ? 3.143 25.219 7.254 1 79.75 60 PHE B CA 1
ATOM 1554 C C . PHE B 1 60 ? 2.736 26.547 6.633 1 79.75 60 PHE B C 1
ATOM 1556 O O . PHE B 1 60 ? 3.162 26.875 5.523 1 79.75 60 PHE B O 1
ATOM 1563 N N . GLY B 1 61 ? 1.978 27.234 7.348 1 80.06 61 GLY B N 1
ATOM 1564 C CA . GLY B 1 61 ? 1.653 28.609 7.004 1 80.06 61 GLY B CA 1
ATOM 1565 C C . GLY B 1 61 ? 0.822 28.719 5.742 1 80.06 61 GLY B C 1
ATOM 1566 O O . GLY B 1 61 ? 1.039 29.625 4.934 1 80.06 61 GLY B O 1
ATOM 1567 N N . LEU B 1 62 ? 0.038 27.75 5.621 1 77.75 62 LEU B N 1
ATOM 1568 C CA . LEU B 1 62 ? -0.875 27.797 4.484 1 77.75 62 LEU B CA 1
ATOM 1569 C C . LEU B 1 62 ? -2.166 28.516 4.855 1 77.75 62 LEU B C 1
ATOM 1571 O O . LEU B 1 62 ? -2.482 28.672 6.035 1 77.75 62 LEU B O 1
ATOM 1575 N N . ASP B 1 63 ? -2.73 29.031 3.766 1 80.12 63 ASP B N 1
ATOM 1576 C CA . ASP B 1 63 ? -4.035 29.641 4 1 80.12 63 ASP B CA 1
ATOM 1577 C C . ASP B 1 63 ? -5.062 28.594 4.418 1 80.12 63 ASP B C 1
ATOM 1579 O O . ASP B 1 63 ? -5.277 27.609 3.709 1 80.12 63 ASP B O 1
ATOM 1583 N N . VAL B 1 64 ? -5.734 28.844 5.469 1 76.75 64 VAL B N 1
ATOM 1584 C CA . VAL B 1 64 ? -6.68 27.922 6.082 1 76.75 64 VAL B CA 1
ATOM 1585 C C . VAL B 1 64 ? -7.879 27.719 5.16 1 76.75 64 VAL B C 1
ATOM 1587 O O . VAL B 1 64 ? -8.492 26.641 5.152 1 76.75 64 VAL B O 1
ATOM 1590 N N . ARG B 1 65 ? -8.188 28.734 4.34 1 79.62 65 ARG B N 1
ATOM 1591 C CA . ARG B 1 65 ? -9.352 28.688 3.469 1 79.62 65 ARG B CA 1
ATOM 1592 C C . ARG B 1 65 ? -9.234 27.547 2.461 1 79.62 65 ARG B C 1
ATOM 1594 O O . ARG B 1 65 ? -10.234 26.953 2.064 1 79.62 65 ARG B O 1
ATOM 1601 N N . HIS B 1 66 ? -8.023 27.141 2.174 1 88.5 66 HIS B N 1
ATOM 1602 C CA . HIS B 1 66 ? -7.809 26.094 1.183 1 88.5 66 HIS B CA 1
ATOM 1603 C C . HIS B 1 66 ? -7.02 24.922 1.772 1 88.5 66 HIS B C 1
ATOM 1605 O O . HIS B 1 66 ? -6.359 24.188 1.042 1 88.5 66 HIS B O 1
ATOM 1611 N N . ALA B 1 67 ? -7.145 24.906 3.066 1 89.06 67 ALA B N 1
ATOM 1612 C CA . ALA B 1 67 ? -6.289 23.953 3.777 1 89.06 67 ALA B CA 1
ATOM 1613 C C . ALA B 1 67 ? -6.625 22.516 3.4 1 89.06 67 ALA B C 1
ATOM 1615 O O . ALA B 1 67 ? -5.73 21.703 3.168 1 89.06 67 ALA B O 1
ATOM 1616 N N . TYR B 1 68 ? -7.875 22.25 3.262 1 93.25 68 TYR B N 1
ATOM 1617 C CA . TYR B 1 68 ? -8.258 20.875 2.967 1 93.25 68 TYR B CA 1
ATOM 1618 C C . TYR B 1 68 ? -7.879 20.5 1.538 1 93.25 68 TYR B C 1
ATOM 1620 O O . TYR B 1 68 ? -7.457 19.375 1.276 1 93.25 68 TYR B O 1
ATOM 1628 N N . GLU B 1 69 ? -8.062 21.453 0.686 1 93.12 69 GLU B N 1
ATOM 1629 C CA . GLU B 1 69 ? -7.695 21.188 -0.702 1 93.12 69 GLU B CA 1
ATOM 1630 C C . GLU B 1 69 ? -6.207 20.875 -0.825 1 93.12 69 GLU B C 1
ATOM 1632 O O . GLU B 1 69 ? -5.824 19.953 -1.563 1 93.12 69 GLU B O 1
ATOM 1637 N N . ALA B 1 70 ? -5.457 21.656 -0.145 1 92.38 70 ALA B N 1
ATOM 1638 C CA . ALA B 1 70 ? -4.016 21.422 -0.143 1 92.38 70 ALA B CA 1
ATOM 1639 C C . ALA B 1 70 ? -3.682 20.062 0.463 1 92.38 70 ALA B C 1
ATOM 1641 O O . ALA B 1 70 ? -2.844 19.328 -0.067 1 92.38 70 ALA B O 1
ATOM 1642 N N . LEU B 1 71 ? -4.309 19.75 1.562 1 95.56 71 LEU B N 1
ATOM 1643 C CA . LEU B 1 71 ? -4.125 18.469 2.236 1 95.56 71 LEU B CA 1
ATOM 1644 C C . LEU B 1 71 ? -4.531 17.312 1.325 1 95.56 71 LEU B C 1
ATOM 1646 O O . LEU B 1 71 ? -3.795 16.328 1.198 1 95.56 71 LEU B O 1
ATOM 1650 N N . ASP B 1 72 ? -5.641 17.438 0.729 1 95.56 72 ASP B N 1
ATOM 1651 C CA . ASP B 1 72 ? -6.16 16.422 -0.181 1 95.56 72 ASP B CA 1
ATOM 1652 C C . ASP B 1 72 ? -5.207 16.188 -1.352 1 95.56 72 ASP B C 1
ATOM 1654 O O . ASP B 1 72 ? -4.957 15.047 -1.738 1 95.56 72 ASP B O 1
ATOM 1658 N N . ASP B 1 73 ? -4.711 17.234 -1.892 1 95.31 73 ASP B N 1
ATOM 1659 C CA . ASP B 1 73 ? -3.77 17.141 -3.006 1 95.31 73 ASP B CA 1
ATOM 1660 C C . ASP B 1 73 ? -2.482 16.438 -2.582 1 95.31 73 ASP B C 1
ATOM 1662 O O . ASP B 1 73 ? -1.974 15.586 -3.305 1 95.31 73 ASP B O 1
ATOM 1666 N N . ALA B 1 74 ? -1.966 16.812 -1.462 1 96.38 74 ALA B N 1
ATOM 1667 C CA . ALA B 1 74 ? -0.749 16.188 -0.94 1 96.38 74 ALA B CA 1
ATOM 1668 C C . ALA B 1 74 ? -0.947 14.695 -0.706 1 96.38 74 ALA B C 1
ATOM 1670 O O . ALA B 1 74 ? -0.09 13.891 -1.065 1 96.38 74 ALA B O 1
ATOM 1671 N N . ALA B 1 75 ? -2.096 14.375 -0.168 1 98 75 ALA B N 1
ATOM 1672 C CA . ALA B 1 75 ? -2.41 12.977 0.115 1 98 75 ALA B CA 1
ATOM 1673 C C . ALA B 1 75 ? -2.557 12.172 -1.175 1 98 75 ALA B C 1
ATOM 1675 O O . ALA B 1 75 ? -2.061 11.055 -1.275 1 98 75 ALA B O 1
ATOM 1676 N N . SER B 1 76 ? -3.201 12.781 -2.152 1 97.75 76 SER B N 1
ATOM 1677 C CA . SER B 1 76 ? -3.416 12.117 -3.434 1 97.75 76 SER B CA 1
ATOM 1678 C C . SER B 1 76 ? -2.096 11.875 -4.16 1 97.75 76 SER B C 1
ATOM 1680 O O . SER B 1 76 ? -1.886 10.812 -4.742 1 97.75 76 SER B O 1
ATOM 1682 N N . ARG B 1 77 ? -1.264 12.805 -4.109 1 98 77 ARG B N 1
ATOM 1683 C CA . ARG B 1 77 ? 0.039 12.664 -4.75 1 98 77 ARG B CA 1
ATOM 1684 C C . ARG B 1 77 ? 0.9 11.633 -4.031 1 98 77 ARG B C 1
ATOM 1686 O O . ARG B 1 77 ? 1.543 10.797 -4.668 1 98 77 ARG B O 1
ATOM 1693 N N . LEU B 1 78 ? 0.891 11.711 -2.715 1 98.38 78 LEU B N 1
ATOM 1694 C CA . LEU B 1 78 ? 1.666 10.75 -1.937 1 98.38 78 LEU B CA 1
ATOM 1695 C C . LEU B 1 78 ? 1.201 9.328 -2.211 1 98.38 78 LEU B C 1
ATOM 1697 O O . LEU B 1 78 ? 2.016 8.398 -2.256 1 98.38 78 LEU B O 1
ATOM 1701 N N . PHE B 1 79 ? -0.098 9.172 -2.361 1 98.56 79 PHE B N 1
ATOM 1702 C CA . PHE B 1 79 ? -0.688 7.867 -2.645 1 98.56 79 PHE B CA 1
ATOM 1703 C C . PHE B 1 79 ? -0.109 7.277 -3.926 1 98.56 79 PHE B C 1
ATOM 1705 O O . PHE B 1 79 ? 0.038 6.059 -4.043 1 98.56 79 PHE B O 1
ATOM 1712 N N . GLU B 1 80 ? 0.325 8.078 -4.832 1 98.25 80 GLU B N 1
ATOM 1713 C CA . GLU B 1 80 ? 0.812 7.629 -6.137 1 98.25 80 GLU B CA 1
ATOM 1714 C C . GLU B 1 80 ? 2.314 7.363 -6.102 1 98.25 80 GLU B C 1
ATOM 1716 O O . GLU B 1 80 ? 2.859 6.734 -7.012 1 98.25 80 GLU B O 1
ATOM 1721 N N . ARG B 1 81 ? 2.945 7.777 -5.09 1 97.62 81 ARG B N 1
ATOM 1722 C CA . ARG B 1 81 ? 4.398 7.656 -5.016 1 97.62 81 ARG B CA 1
ATOM 1723 C C . ARG B 1 81 ? 4.809 6.23 -4.66 1 97.62 81 ARG B C 1
ATOM 1725 O O . ARG B 1 81 ? 4.117 5.551 -3.898 1 97.62 81 ARG B O 1
ATOM 1732 N N . ASP B 1 82 ? 5.871 5.805 -5.27 1 96.88 82 ASP B N 1
ATOM 1733 C CA . ASP B 1 82 ? 6.457 4.531 -4.855 1 96.88 82 ASP B CA 1
ATOM 1734 C C . ASP B 1 82 ? 7.965 4.66 -4.652 1 96.88 82 ASP B C 1
ATOM 1736 O O . ASP B 1 82 ? 8.57 5.664 -5.047 1 96.88 82 ASP B O 1
ATOM 1740 N N . ILE B 1 83 ? 8.508 3.822 -3.949 1 97.38 83 ILE B N 1
ATOM 1741 C CA . ILE B 1 83 ? 9.93 3.697 -3.664 1 97.38 83 ILE B CA 1
ATOM 1742 C C . ILE B 1 83 ? 10.5 2.486 -4.398 1 97.38 83 ILE B C 1
ATOM 1744 O O . ILE B 1 83 ? 9.977 1.376 -4.277 1 97.38 83 ILE B O 1
ATOM 1748 N N . ARG B 1 84 ? 11.57 2.734 -5.141 1 96.56 84 ARG B N 1
ATOM 1749 C CA . ARG B 1 84 ? 12.102 1.677 -5.992 1 96.56 84 ARG B CA 1
ATOM 1750 C C . ARG B 1 84 ? 13.555 1.366 -5.633 1 96.56 84 ARG B C 1
ATOM 1752 O O . ARG B 1 84 ? 14.328 2.27 -5.309 1 96.56 84 ARG B O 1
ATOM 1759 N N . ARG B 1 85 ? 13.797 0.141 -5.664 1 95.19 85 ARG B N 1
ATOM 1760 C CA . ARG B 1 85 ? 15.18 -0.312 -5.586 1 95.19 85 ARG B CA 1
ATOM 1761 C C . ARG B 1 85 ? 15.625 -0.927 -6.91 1 95.19 85 ARG B C 1
ATOM 1763 O O . ARG B 1 85 ? 14.891 -1.699 -7.523 1 95.19 85 ARG B O 1
ATOM 1770 N N . TYR B 1 86 ? 16.812 -0.569 -7.285 1 94.12 86 TYR B N 1
ATOM 1771 C CA . TYR B 1 86 ? 17.375 -1.053 -8.539 1 94.12 86 TYR B CA 1
ATOM 1772 C C . TYR B 1 86 ? 18.578 -1.966 -8.289 1 94.12 86 TYR B C 1
ATOM 1774 O O . TYR B 1 86 ? 19.328 -1.756 -7.34 1 94.12 86 TYR B O 1
ATOM 1782 N N . SER B 1 87 ? 18.594 -3.037 -9.062 1 92.38 87 SER B N 1
ATOM 1783 C CA . SER B 1 87 ? 19.766 -3.908 -9.156 1 92.38 87 SER B CA 1
ATOM 1784 C C . SER B 1 87 ? 20.094 -4.242 -10.609 1 92.38 87 SER B C 1
ATOM 1786 O O . SER B 1 87 ? 19.234 -4.727 -11.344 1 92.38 87 SER B O 1
ATOM 1788 N N . LYS B 1 88 ? 21.344 -3.869 -11.023 1 93.25 88 LYS B N 1
ATOM 1789 C CA . LYS B 1 88 ? 21.828 -4.117 -12.383 1 93.25 88 LYS B CA 1
ATOM 1790 C C . LYS B 1 88 ? 20.875 -3.514 -13.414 1 93.25 88 LYS B C 1
ATOM 1792 O O . LYS B 1 88 ? 20.469 -4.191 -14.359 1 93.25 88 LYS B O 1
ATOM 1797 N N . GLY B 1 89 ? 20.359 -2.301 -13.125 1 91.88 89 GLY B N 1
ATOM 1798 C CA . GLY B 1 89 ? 19.562 -1.524 -14.062 1 91.88 89 GLY B CA 1
ATOM 1799 C C . GLY B 1 89 ? 18.109 -1.945 -14.109 1 91.88 89 GLY B C 1
ATOM 1800 O O . GLY B 1 89 ? 17.328 -1.431 -14.914 1 91.88 89 GLY B O 1
ATOM 1801 N N . LYS B 1 90 ? 17.766 -2.9 -13.227 1 93.5 90 LYS B N 1
ATOM 1802 C CA . LYS B 1 90 ? 16.375 -3.367 -13.195 1 93.5 90 LYS B CA 1
ATOM 1803 C C . LYS B 1 90 ? 15.742 -3.109 -11.836 1 93.5 90 LYS B C 1
ATOM 1805 O O . LYS B 1 90 ? 16.422 -3.133 -10.812 1 93.5 90 LYS B O 1
ATOM 1810 N N . ILE B 1 91 ? 14.477 -2.865 -11.906 1 94.69 91 ILE B N 1
ATOM 1811 C CA . ILE B 1 91 ? 13.742 -2.725 -10.648 1 94.69 91 ILE B CA 1
ATOM 1812 C C . ILE B 1 91 ? 13.617 -4.09 -9.977 1 94.69 91 ILE B C 1
ATOM 1814 O O . ILE B 1 91 ? 13.117 -5.043 -10.578 1 94.69 91 ILE B O 1
ATOM 1818 N N . VAL B 1 92 ? 14.039 -4.176 -8.734 1 95.62 92 VAL B N 1
ATOM 1819 C CA . VAL B 1 92 ? 13.977 -5.461 -8.047 1 95.62 92 VAL B CA 1
ATOM 1820 C C . VAL B 1 92 ? 13.047 -5.359 -6.836 1 95.62 92 VAL B C 1
ATOM 1822 O O . VAL B 1 92 ? 12.758 -6.363 -6.184 1 95.62 92 VAL B O 1
ATOM 1825 N N . GLU B 1 93 ? 12.625 -4.133 -6.551 1 96.88 93 GLU B N 1
ATOM 1826 C CA . GLU B 1 93 ? 11.742 -3.922 -5.406 1 96.88 93 GLU B CA 1
ATOM 1827 C C . GLU B 1 93 ? 10.961 -2.621 -5.547 1 96.88 93 GLU B C 1
ATOM 1829 O O . GLU B 1 93 ? 11.492 -1.613 -6.012 1 96.88 93 GLU B O 1
ATOM 1834 N N . ARG B 1 94 ? 9.672 -2.646 -5.23 1 97.75 94 ARG B N 1
ATOM 1835 C CA . ARG B 1 94 ? 8.828 -1.455 -5.203 1 97.75 94 ARG B CA 1
ATOM 1836 C C . ARG B 1 94 ? 7.922 -1.456 -3.977 1 97.75 94 ARG B C 1
ATOM 1838 O O . ARG B 1 94 ? 7.375 -2.498 -3.602 1 97.75 94 ARG B O 1
ATOM 1845 N N . MET B 1 95 ? 7.809 -0.346 -3.299 1 97.81 95 MET B N 1
ATOM 1846 C CA . MET B 1 95 ? 6.914 -0.237 -2.152 1 97.81 95 MET B CA 1
ATOM 1847 C C . MET B 1 95 ? 6.227 1.125 -2.125 1 97.81 95 MET B C 1
ATOM 1849 O O . MET B 1 95 ? 6.703 2.078 -2.744 1 97.81 95 MET B O 1
ATOM 1853 N N . ARG B 1 96 ? 5.137 1.155 -1.459 1 98 96 ARG B N 1
ATOM 1854 C CA . ARG B 1 96 ? 4.34 2.375 -1.36 1 98 96 ARG B CA 1
ATOM 1855 C C . ARG B 1 96 ? 4.613 3.102 -0.048 1 98 96 ARG B C 1
ATOM 1857 O O . ARG B 1 96 ? 4.988 2.479 0.947 1 98 96 ARG B O 1
ATOM 1864 N N . TRP B 1 97 ? 4.383 4.43 -0.065 1 98.19 97 TRP B N 1
ATOM 1865 C CA . TRP B 1 97 ? 4.395 5.195 1.178 1 98.19 97 TRP B CA 1
ATOM 1866 C C . TRP B 1 97 ? 3.168 4.871 2.025 1 98.19 97 TRP B C 1
ATOM 1868 O O . TRP B 1 97 ? 3.291 4.562 3.213 1 98.19 97 TRP B O 1
ATOM 1878 N N . VAL B 1 98 ? 2.068 4.891 1.351 1 98.31 98 VAL B N 1
ATOM 1879 C CA . VAL B 1 98 ? 0.789 4.625 2.002 1 98.31 98 VAL B CA 1
ATOM 1880 C C . VAL B 1 98 ? 0.002 3.594 1.196 1 98.31 98 VAL B C 1
ATOM 1882 O O . VAL B 1 98 ? 0.035 3.604 -0.037 1 98.31 98 VAL B O 1
ATOM 1885 N N . PHE B 1 99 ? -0.737 2.723 1.889 1 97.69 99 PHE B N 1
ATOM 1886 C CA . PHE B 1 99 ? -1.534 1.716 1.199 1 97.69 99 PHE B CA 1
ATOM 1887 C C . PHE B 1 99 ? -3.004 2.119 1.165 1 97.69 99 PHE B C 1
ATOM 1889 O O . PHE B 1 99 ? -3.803 1.513 0.447 1 97.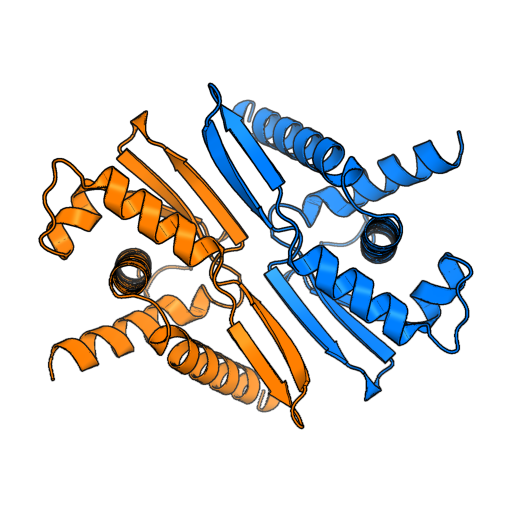69 99 PHE B O 1
ATOM 1896 N N . HIS B 1 100 ? -3.346 3.164 1.941 1 98.12 100 HIS B N 1
ATOM 1897 C CA . HIS B 1 100 ? -4.746 3.537 2.104 1 98.12 100 HIS B CA 1
ATOM 1898 C C . HIS B 1 100 ? -4.887 5.031 2.383 1 98.12 100 HIS B C 1
ATOM 1900 O O . HIS B 1 100 ? -4.109 5.598 3.15 1 98.12 100 HIS B O 1
ATOM 1906 N N . VAL B 1 101 ? -5.82 5.676 1.727 1 98.19 101 VAL B N 1
ATOM 1907 C CA . VAL B 1 101 ? -6.172 7.066 1.98 1 98.19 101 VAL B CA 1
ATOM 1908 C C . VAL B 1 101 ? -7.691 7.215 2.053 1 98.19 101 VAL B C 1
ATOM 1910 O O . VAL B 1 101 ? -8.406 6.727 1.177 1 98.19 101 VAL B O 1
ATOM 1913 N N . LYS B 1 102 ? -8.141 7.805 3.098 1 97.06 102 LYS B N 1
ATOM 1914 C CA . LYS B 1 102 ? -9.547 8.172 3.246 1 97.06 102 LYS B CA 1
ATOM 1915 C C . LYS B 1 102 ? -9.711 9.688 3.324 1 97.06 102 LYS B C 1
ATOM 1917 O O . LYS B 1 102 ? -9.109 10.344 4.18 1 97.06 102 LYS B O 1
ATOM 1922 N N . TYR B 1 103 ? -10.516 10.18 2.449 1 96.12 103 TYR B N 1
ATOM 1923 C CA . TYR B 1 103 ? -10.781 11.617 2.383 1 96.12 103 TYR B CA 1
ATOM 1924 C C . TYR B 1 103 ? -12.047 11.969 3.145 1 96.12 103 TYR B C 1
ATOM 1926 O O . TYR B 1 103 ? -13.141 11.5 2.805 1 96.12 103 TYR B O 1
ATOM 1934 N N . ARG B 1 104 ? -11.852 12.734 4.16 1 94.69 104 ARG B N 1
ATOM 1935 C CA . ARG B 1 104 ? -12.992 13.164 4.973 1 94.69 104 ARG B CA 1
ATOM 1936 C C . ARG B 1 104 ? -13.219 14.664 4.852 1 94.69 104 ARG B C 1
ATOM 1938 O O . ARG B 1 104 ? -13.031 15.406 5.82 1 94.69 104 ARG B O 1
ATOM 1945 N N . GLU B 1 105 ? -13.711 15.039 3.771 1 89.31 105 GLU B N 1
ATOM 1946 C CA . GLU B 1 105 ? -13.922 16.453 3.482 1 89.31 105 GLU B CA 1
ATOM 1947 C C . GLU B 1 105 ? -14.828 17.109 4.527 1 89.31 105 GLU B C 1
ATOM 1949 O O . GLU B 1 105 ? -14.523 18.188 5.043 1 89.31 105 GLU B O 1
ATOM 1954 N N . GLY B 1 106 ? -15.852 16.5 4.91 1 90.62 106 GLY B N 1
ATOM 1955 C CA . GLY B 1 106 ? -16.781 17.031 5.895 1 90.62 106 GLY B CA 1
ATOM 1956 C C . GLY B 1 106 ? -16.156 17.25 7.258 1 90.62 106 GLY B C 1
ATOM 1957 O O . GLY B 1 106 ? -16.609 18.094 8.031 1 90.62 106 GLY B O 1
ATOM 1958 N N . GLN B 1 107 ? -15.117 16.609 7.543 1 93.62 107 GLN B N 1
ATOM 1959 C CA . GLN B 1 107 ? -14.438 16.688 8.836 1 93.62 107 GLN B CA 1
ATOM 1960 C C . GLN B 1 107 ? -13.117 17.438 8.719 1 93.62 107 GLN B C 1
ATOM 1962 O O . GLN B 1 107 ? -12.438 17.672 9.719 1 93.62 107 GLN B O 1
ATOM 1967 N N . GLY B 1 108 ? -12.789 17.828 7.516 1 93.94 108 GLY B N 1
ATOM 1968 C CA . GLY B 1 108 ? -11.57 18.594 7.297 1 93.94 108 GLY B CA 1
ATOM 1969 C C . GLY B 1 108 ? -10.305 17.812 7.594 1 93.94 108 GLY B C 1
ATOM 1970 O O . GLY B 1 108 ? -9.359 18.344 8.172 1 93.94 108 GLY B O 1
ATOM 1971 N N . CYS B 1 109 ? -10.32 16.5 7.336 1 97.12 109 CYS B N 1
ATOM 1972 C CA . CYS B 1 109 ? -9.133 15.703 7.617 1 97.12 109 CYS B CA 1
ATOM 1973 C C . CYS B 1 109 ? -8.984 14.57 6.613 1 97.12 109 CYS B C 1
ATOM 1975 O O . CYS B 1 109 ? -9.898 14.312 5.828 1 97.12 109 CYS B O 1
ATOM 1977 N N . VAL B 1 110 ? -7.844 14.008 6.543 1 97.44 110 VAL B N 1
ATOM 1978 C CA . VAL B 1 110 ? -7.535 12.82 5.75 1 97.44 110 VAL B CA 1
ATOM 1979 C C . VAL B 1 110 ? -6.934 11.742 6.648 1 97.44 110 VAL B C 1
ATOM 1981 O O . VAL B 1 110 ? -6.152 12.039 7.555 1 97.44 110 VAL B O 1
ATOM 1984 N N . GLU B 1 111 ? -7.371 10.539 6.461 1 97.5 111 GLU B N 1
ATOM 1985 C CA . GLU B 1 111 ? -6.75 9.391 7.121 1 97.5 111 GLU B CA 1
ATOM 1986 C C . GLU B 1 111 ? -5.789 8.664 6.184 1 97.5 111 GLU B C 1
ATOM 1988 O O . GLU B 1 111 ?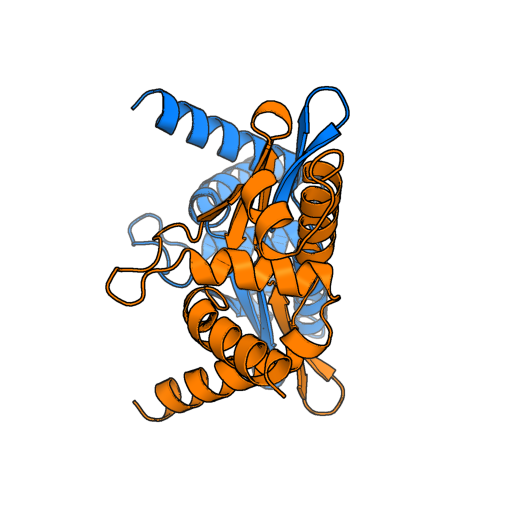 -6.156 8.312 5.062 1 97.5 111 GLU B O 1
ATOM 1993 N N . LEU B 1 112 ? -4.598 8.484 6.66 1 98.38 112 LEU B N 1
ATOM 1994 C CA . LEU B 1 112 ? -3.561 7.828 5.871 1 98.38 112 LEU B CA 1
ATOM 1995 C C . LEU B 1 112 ? -3.168 6.492 6.492 1 98.38 112 LEU B C 1
ATOM 1997 O O . LEU B 1 112 ? -2.854 6.426 7.684 1 98.38 112 LEU B O 1
ATOM 2001 N N . GLY B 1 113 ? -3.246 5.422 5.738 1 97.69 113 GLY B N 1
ATOM 2002 C CA . GLY B 1 113 ? -2.635 4.156 6.117 1 97.69 113 GLY B CA 1
ATOM 2003 C C . GLY B 1 113 ? -1.213 4.008 5.613 1 97.69 113 GLY B C 1
ATOM 2004 O O . GLY B 1 113 ? -0.996 3.689 4.441 1 97.69 113 GLY B O 1
ATOM 2005 N N . PHE B 1 114 ? -0.247 4.176 6.496 1 97.5 114 PHE B N 1
ATOM 2006 C CA . PHE B 1 114 ? 1.151 4.051 6.105 1 97.5 114 PHE B CA 1
ATOM 2007 C C . PHE B 1 114 ? 1.547 2.584 5.969 1 97.5 114 PHE B C 1
ATOM 2009 O O . PHE B 1 114 ? 1.141 1.748 6.777 1 97.5 114 PHE B O 1
ATOM 2016 N N . SER B 1 115 ? 2.33 2.342 4.945 1 96.56 115 SER B N 1
ATOM 2017 C CA . SER B 1 115 ? 2.799 0.978 4.723 1 96.56 115 SER B CA 1
ATOM 2018 C C . SER B 1 115 ? 3.633 0.484 5.902 1 96.56 115 SER B C 1
ATOM 2020 O O . SER B 1 115 ? 4.371 1.258 6.516 1 96.56 115 SER B O 1
ATOM 2022 N N . PRO B 1 116 ? 3.582 -0.833 6.145 1 94 116 PRO B N 1
ATOM 2023 C CA . PRO B 1 116 ? 4.363 -1.404 7.242 1 94 116 PRO B CA 1
ATOM 2024 C C . PRO B 1 116 ? 5.863 -1.152 7.098 1 94 116 PRO B C 1
ATOM 2026 O O . PRO B 1 116 ? 6.582 -1.098 8.094 1 94 116 PRO B O 1
ATOM 2029 N N . THR B 1 117 ? 6.309 -0.95 5.918 1 93.31 117 THR B N 1
ATOM 2030 C CA . THR B 1 117 ? 7.73 -0.737 5.66 1 93.31 117 THR B CA 1
ATOM 2031 C C . THR B 1 117 ? 8.117 0.716 5.918 1 93.31 117 THR B C 1
ATOM 2033 O O . THR B 1 117 ? 9.297 1.038 6.039 1 93.31 117 THR B O 1
ATOM 2036 N N . VAL B 1 118 ? 7.145 1.57 6.004 1 95.19 118 VAL B N 1
ATOM 2037 C CA . VAL B 1 118 ? 7.418 2.998 6.133 1 95.19 118 VAL B CA 1
ATOM 2038 C C . VAL B 1 118 ? 7.129 3.453 7.562 1 95.19 118 VAL B C 1
ATOM 2040 O O . VAL B 1 118 ? 7.906 4.207 8.148 1 95.19 118 VAL B O 1
ATOM 2043 N N . LEU B 1 119 ? 6.125 2.939 8.172 1 94.88 119 LEU B N 1
ATOM 2044 C CA . LEU B 1 119 ? 5.57 3.398 9.438 1 94.88 119 LEU B CA 1
ATOM 2045 C C . LEU B 1 119 ? 6.641 3.43 10.523 1 94.88 119 LEU B C 1
ATOM 2047 O O . LEU B 1 119 ? 6.793 4.434 11.219 1 94.88 119 LEU B O 1
ATOM 2051 N N . PRO B 1 120 ? 7.465 2.426 10.633 1 92.88 120 PRO B N 1
ATOM 2052 C CA . PRO B 1 120 ? 8.461 2.414 11.711 1 92.88 120 PRO B CA 1
ATOM 2053 C C . PRO B 1 120 ? 9.547 3.467 11.516 1 92.88 120 PRO B C 1
ATOM 2055 O O . PRO B 1 120 ? 10.281 3.781 12.461 1 92.88 120 PRO B O 1
ATOM 2058 N N . HIS B 1 121 ? 9.633 4.031 10.344 1 93.19 121 HIS B N 1
ATOM 2059 C CA . HIS B 1 121 ? 10.742 4.926 10.023 1 93.19 121 HIS B CA 1
ATOM 2060 C C . HIS B 1 121 ? 10.281 6.375 9.969 1 93.19 121 HIS B C 1
ATOM 2062 O O . HIS B 1 121 ? 11.055 7.27 9.625 1 93.19 121 HIS B O 1
ATOM 2068 N N . LEU B 1 122 ? 9.031 6.66 10.312 1 93.12 122 LEU B N 1
ATOM 2069 C CA . LEU B 1 122 ? 8.469 8 10.188 1 93.12 122 LEU B CA 1
ATOM 2070 C C . LEU B 1 122 ? 9.211 8.984 11.078 1 93.12 122 LEU B C 1
ATOM 2072 O O . LEU B 1 122 ? 9.477 10.117 10.68 1 93.12 122 LEU B O 1
ATOM 2076 N N . THR B 1 123 ? 9.562 8.508 12.289 1 89.94 123 THR B N 1
ATOM 2077 C CA . THR B 1 123 ? 10.242 9.391 13.227 1 89.94 123 THR B CA 1
ATOM 2078 C C . THR B 1 123 ? 11.617 9.797 12.695 1 89.94 123 THR B C 1
ATOM 2080 O O . THR B 1 123 ? 12.023 10.953 12.828 1 89.94 123 THR B O 1
ATOM 2083 N N . MET B 1 124 ? 12.273 8.844 12.109 1 88.88 124 MET B N 1
ATOM 2084 C CA . MET B 1 124 ? 13.562 9.125 11.5 1 88.88 124 MET B CA 1
ATOM 2085 C C . MET B 1 124 ? 13.422 10.133 10.359 1 88.88 124 MET B C 1
ATOM 2087 O O . MET B 1 124 ? 14.258 11.016 10.203 1 88.88 124 MET B O 1
ATOM 2091 N N . LEU B 1 125 ? 12.383 10.039 9.562 1 89.31 125 LEU B N 1
ATOM 2092 C CA . LEU B 1 125 ? 12.133 10.961 8.461 1 89.31 125 LEU B CA 1
ATOM 2093 C C . LEU B 1 125 ? 11.898 12.375 8.977 1 89.31 125 LEU B C 1
ATOM 2095 O O . LEU B 1 125 ? 12.344 13.344 8.359 1 89.31 125 LEU B O 1
ATOM 2099 N N . ASN B 1 126 ? 11.219 12.398 10.062 1 86.81 126 ASN B N 1
ATOM 2100 C CA . ASN B 1 126 ? 10.984 13.688 10.695 1 86.81 126 ASN B CA 1
ATOM 2101 C C . ASN B 1 126 ? 12.297 14.375 11.055 1 86.81 126 ASN B C 1
ATOM 2103 O O . ASN B 1 126 ? 12.484 15.562 10.781 1 86.81 126 ASN B O 1
ATOM 2107 N N . ARG B 1 127 ? 13.164 13.648 11.602 1 85.06 127 ARG B N 1
ATOM 2108 C CA . ARG B 1 127 ? 14.461 14.188 11.992 1 85.06 127 ARG B CA 1
ATOM 2109 C C . ARG B 1 127 ? 15.266 14.617 10.773 1 85.06 127 ARG B C 1
ATOM 2111 O O . ARG B 1 127 ? 15.914 15.664 10.789 1 85.06 127 ARG B O 1
ATOM 2118 N N . GLU B 1 128 ? 15.188 13.844 9.789 1 83.75 128 GLU B N 1
ATOM 2119 C CA . GLU B 1 128 ? 15.922 14.133 8.555 1 83.75 128 GLU B CA 1
ATOM 2120 C C . GLU B 1 128 ? 15.43 15.422 7.91 1 83.75 128 GLU B C 1
ATOM 2122 O O . GLU B 1 128 ? 16.234 16.234 7.441 1 83.75 128 GLU B O 1
ATOM 2127 N N . PHE B 1 129 ? 14.195 15.641 7.926 1 82.75 129 PHE B N 1
ATOM 2128 C CA . PHE B 1 129 ? 13.617 16.812 7.289 1 82.75 129 PHE B CA 1
ATOM 2129 C C . PHE B 1 129 ? 13.844 18.062 8.141 1 82.75 129 PHE B C 1
ATOM 2131 O O . PHE B 1 129 ? 14.016 19.156 7.605 1 82.75 129 PHE B O 1
ATOM 2138 N N . THR B 1 130 ? 13.734 17.938 9.414 1 78.5 130 THR B N 1
ATOM 2139 C CA . THR B 1 130 ? 13.898 19.078 10.312 1 78.5 130 THR B CA 1
ATOM 2140 C C . THR B 1 130 ? 15.352 19.531 10.344 1 78.5 130 THR B C 1
ATOM 2142 O O . THR B 1 130 ? 15.625 20.734 10.43 1 78.5 130 THR B O 1
ATOM 2145 N N . SER B 1 131 ? 16.188 18.625 10.242 1 75.88 131 SER B N 1
ATOM 2146 C CA . SER B 1 131 ? 17.609 18.984 10.219 1 75.88 131 SER B CA 1
ATOM 2147 C C . SER B 1 131 ? 17.953 19.766 8.961 1 75.88 131 SER B C 1
ATOM 2149 O O . SER B 1 131 ? 18.844 20.625 8.977 1 75.88 131 SER B O 1
ATOM 2151 N N . TYR B 1 132 ? 17.281 19.516 7.898 1 63.47 132 TYR B N 1
ATOM 2152 C CA . TYR B 1 132 ? 17.531 20.188 6.633 1 63.47 132 TYR B CA 1
ATOM 2153 C C . TYR B 1 132 ? 16.906 21.578 6.617 1 63.47 132 TYR B C 1
ATOM 2155 O O . TYR B 1 132 ? 17.422 22.5 5.961 1 63.47 132 TYR B O 1
ATOM 2163 N N . GLN B 1 133 ? 15.773 21.719 7.188 1 58.88 133 GLN B N 1
ATOM 2164 C CA . GLN B 1 133 ? 15.148 23.047 7.242 1 58.88 133 GLN B CA 1
ATOM 2165 C C . GLN B 1 133 ? 15.992 24.016 8.07 1 58.88 133 GLN B C 1
ATOM 2167 O O . GLN B 1 133 ? 15.945 25.219 7.855 1 58.88 133 GLN B O 1
ATOM 2172 N N . LEU B 1 134 ? 16.688 23.5 9.094 1 47.72 134 LEU B N 1
ATOM 2173 C CA . LEU B 1 134 ? 17.516 24.359 9.938 1 47.72 134 LEU B CA 1
ATOM 2174 C C . LEU B 1 134 ? 18.812 24.719 9.234 1 47.72 134 LEU B C 1
ATOM 2176 O O . LEU B 1 134 ? 19.531 25.625 9.672 1 47.72 134 LEU B O 1
ATOM 2180 N N . LYS B 1 135 ? 19.078 24.031 8.156 1 47.06 135 LYS B N 1
ATOM 2181 C CA . LYS B 1 135 ? 20.281 24.516 7.488 1 47.06 135 LYS B CA 1
ATOM 2182 C C . LYS B 1 135 ? 19.938 25.562 6.434 1 47.06 135 LYS B C 1
ATOM 2184 O O . LYS B 1 135 ? 18.875 25.5 5.812 1 47.06 135 LYS B O 1
#

Radius of gyration: 19.53 Å; Cα contacts (8 Å, |Δi|>4): 402; chains: 2; bounding box: 45×55×44 Å

Nearest PDB structures (foldseek):
  1hkq-assembly1_A  TM=9.711E-01  e=5.659E-21  Pseudomonas savastanoi
  1hkq-assembly1_B  TM=9.620E-01  e=7.699E-20  Pseudomonas savastanoi
  6h24-assembly1_A  TM=8.157E-01  e=2.326E-09  Sphinx1.76-related DNA
  6h24-assembly1_B  TM=7.950E-01  e=3.198E-09  Sphinx1.76-related DNA
  2nra-assembly1_C  TM=7.988E-01  e=1.258E-05  Escherichia coli

pLDDT: mean 88.7, std 11.77, range [45.5, 98.56]

InterPro domains:
  IPR000525 Initiator Rep protein, WH1 domain [PF01051] (8-135)
  IPR036388 Winged helix-like DNA-binding domain superfamily [G3DSA:1.10.10.10] (3-135)
  IPR036390 Winged helix DNA-binding domain superfamily [SSF46785] (11-135)

Sequence (270 aa):
MSELVDNKVTQSNRLVEASHTLTLNEKRLVLCAASLIDPRKPLPKDGYLTIRADAFADVFGLDVRHAYEALDDAASRLFERDIRRYSKGKIVERMRWVFHVKYREGQGCVELGFSPTVLPHLTMLNREFTSYQLKMSELVDNKVTQSNRLVEASHTLTLNEKRLVLCAASLIDPRKPLPKDGYLTIRADAFADVFGLDVRHAYEALDDAASRLFERDIRRYSKGKIVERMRWVFHVKYREGQGCVELGFSPTVLPHLTMLNREFTSYQLK

Organism: Aquipseudomonas alcaligenes (strain ATCC 14909 / DSM 50342 / CCUG 1425 / JCM 20561 / NBRC 14159 / NCIMB 9945 / NCTC 10367 / 1577) (NCBI:txid1215092)

Secondary structure (DSSP, 8-state):
-HHHHHHHHHHHHHHHHHHTTS-HHHHHHHHHHHHT--TTSPPPTT-EEEEEHHHHHHHHT--GGGHHHHHHHHHHHHHH-EEEEEETTEEEEEEESEEEEEEEGGGTEEEEEE-TTTGGGHHHHHHHHHHHH--/-HHHHHHHHHHHHHHHHHHTTS-HHHHHHHHHHHHT--TTSPPPTT-EEEEEHHHHHHHHT--GGGHHHHHHHHHHHHHH-EEEEEETTEEEEEEESEEEEEEEGGGTEEEEEE-TTTGGGHHHHHHHHHHHH--